Protein AF-0000000067286159 (afdb_homodimer)

Structure (mmCIF, N/CA/C/O backbone):
data_AF-0000000067286159-model_v1
#
loop_
_entity.id
_entity.type
_entity.pdbx_description
1 polymer 'KGK family protein'
#
loop_
_atom_site.group_PDB
_atom_site.id
_atom_site.type_symbol
_atom_site.label_atom_id
_atom_site.label_alt_id
_atom_site.label_comp_id
_atom_site.label_asym_id
_atom_site.label_entity_id
_atom_site.label_seq_id
_atom_site.pdbx_PDB_ins_code
_atom_site.Cartn_x
_atom_site.Cartn_y
_atom_site.Cartn_z
_atom_site.occupancy
_atom_site.B_iso_or_equiv
_atom_site.auth_seq_id
_atom_site.auth_comp_id
_atom_site.auth_asym_id
_atom_site.auth_atom_id
_atom_site.pdbx_PDB_model_num
ATOM 1 N N . MET A 1 1 ? 18.281 -9.758 8.523 1 36.97 1 MET A N 1
ATOM 2 C CA . MET A 1 1 ? 17.844 -10.125 7.188 1 36.97 1 MET A CA 1
ATOM 3 C C . MET A 1 1 ? 17.25 -8.914 6.457 1 36.97 1 MET A C 1
ATOM 5 O O . MET A 1 1 ? 16.219 -8.391 6.859 1 36.97 1 MET A O 1
ATOM 9 N N . ASN A 1 2 ? 18.078 -7.965 5.988 1 47.66 2 ASN A N 1
ATOM 10 C CA . ASN A 1 2 ? 17.688 -6.688 5.406 1 47.66 2 ASN A CA 1
ATOM 11 C C . ASN A 1 2 ? 16.75 -6.879 4.219 1 47.66 2 ASN A C 1
ATOM 13 O O . ASN A 1 2 ? 17.188 -7.113 3.098 1 47.66 2 ASN A O 1
ATOM 17 N N . ASP A 1 3 ? 15.555 -7.48 4.375 1 62.69 3 ASP A N 1
ATOM 18 C CA . ASP A 1 3 ? 14.633 -7.711 3.264 1 62.69 3 ASP A CA 1
ATOM 19 C C . ASP A 1 3 ? 14.5 -6.465 2.391 1 62.69 3 ASP A C 1
ATOM 21 O O . ASP A 1 3 ? 14.25 -5.371 2.898 1 62.69 3 ASP A O 1
ATOM 25 N N . LYS A 1 4 ? 15.148 -6.637 1.25 1 86.19 4 LYS A N 1
ATOM 26 C CA . LYS A 1 4 ? 15.094 -5.512 0.32 1 86.19 4 LYS A CA 1
ATOM 27 C C . LYS A 1 4 ? 13.773 -5.496 -0.447 1 86.19 4 LYS A C 1
ATOM 29 O O . LYS A 1 4 ? 13.523 -6.367 -1.283 1 86.19 4 LYS A O 1
ATOM 34 N N . TRP A 1 5 ? 12.844 -4.688 -0.058 1 93.56 5 TRP A N 1
ATOM 35 C CA . TRP A 1 5 ? 11.562 -4.512 -0.74 1 93.56 5 TRP A CA 1
ATOM 36 C C . TRP A 1 5 ? 11.711 -3.578 -1.938 1 93.56 5 TRP A C 1
ATOM 38 O O . TRP A 1 5 ? 12.406 -2.564 -1.862 1 93.56 5 TRP A O 1
ATOM 48 N N . GLU A 1 6 ? 11.188 -3.996 -3.016 1 94.88 6 GLU A N 1
ATOM 49 C CA . GLU A 1 6 ? 11.195 -3.146 -4.203 1 94.88 6 GLU A CA 1
ATOM 50 C C . GLU A 1 6 ? 9.781 -2.799 -4.641 1 94.88 6 GLU A C 1
ATOM 52 O O . GLU A 1 6 ? 8.891 -3.652 -4.625 1 94.88 6 GLU A O 1
ATOM 57 N N . ALA A 1 7 ? 9.562 -1.576 -4.98 1 96.06 7 ALA A N 1
ATOM 58 C CA . ALA A 1 7 ? 8.25 -1.139 -5.461 1 96.06 7 ALA A CA 1
ATOM 59 C C . ALA A 1 7 ? 7.91 -1.794 -6.797 1 96.06 7 ALA A C 1
ATOM 61 O O . ALA A 1 7 ? 8.773 -1.918 -7.672 1 96.06 7 ALA A O 1
ATOM 62 N N . LEU A 1 8 ? 6.617 -2.094 -6.926 1 97.88 8 LEU A N 1
ATOM 63 C CA . LEU A 1 8 ? 6.168 -2.68 -8.18 1 97.88 8 LEU A CA 1
ATOM 64 C C . LEU A 1 8 ? 5.41 -1.658 -9.023 1 97.88 8 LEU A C 1
ATOM 66 O O . LEU A 1 8 ? 4.863 -0.692 -8.484 1 97.88 8 LEU A O 1
ATOM 70 N N . ASN A 1 9 ? 5.457 -1.923 -10.281 1 97.31 9 ASN A N 1
ATOM 71 C CA . ASN A 1 9 ? 4.746 -1.079 -11.234 1 97.31 9 ASN A CA 1
ATOM 72 C C . ASN A 1 9 ? 3.396 -1.681 -11.617 1 97.31 9 ASN A C 1
ATOM 74 O O . ASN A 1 9 ? 3.34 -2.744 -12.234 1 97.31 9 ASN A O 1
ATOM 78 N N . PRO A 1 10 ? 2.318 -0.991 -11.281 1 97.81 10 PRO A N 1
ATOM 79 C CA . PRO A 1 10 ? 0.986 -1.552 -11.516 1 97.81 10 PRO A CA 1
ATOM 80 C C . PRO A 1 10 ? 0.723 -1.862 -12.984 1 97.81 10 PRO A C 1
ATOM 82 O O . PRO A 1 10 ? 0.046 -2.844 -13.305 1 97.81 10 PRO A O 1
ATOM 85 N N . GLU A 1 11 ? 1.275 -1.099 -13.891 1 96.5 11 GLU A N 1
ATOM 86 C CA . GLU A 1 11 ? 0.902 -1.179 -15.297 1 96.5 11 GLU A CA 1
ATOM 87 C C . GLU A 1 11 ? 1.667 -2.291 -16.016 1 96.5 11 GLU A C 1
ATOM 89 O O . GLU A 1 11 ? 1.221 -2.797 -17.047 1 96.5 11 GLU A O 1
ATOM 94 N N . ASP A 1 12 ? 2.85 -2.684 -15.391 1 97.69 12 ASP A N 1
ATOM 95 C CA . ASP A 1 12 ? 3.723 -3.543 -16.188 1 97.69 12 ASP A CA 1
ATOM 96 C C . ASP A 1 12 ? 3.955 -4.883 -15.492 1 97.69 12 ASP A C 1
ATOM 98 O O . ASP A 1 12 ? 4.137 -5.906 -16.156 1 97.69 12 ASP A O 1
ATOM 102 N N . ASP A 1 13 ? 3.977 -4.883 -14.219 1 98.38 13 ASP A N 1
ATOM 103 C CA . ASP A 1 13 ? 4.422 -6.07 -13.492 1 98.38 13 ASP A CA 1
ATOM 104 C C . ASP A 1 13 ? 3.297 -7.098 -13.375 1 98.38 13 ASP A C 1
ATOM 106 O O . ASP A 1 13 ? 2.131 -6.734 -13.211 1 98.38 13 ASP A O 1
ATOM 110 N N . VAL A 1 14 ? 3.682 -8.383 -13.523 1 98.44 14 VAL A N 1
ATOM 111 C CA . VAL A 1 14 ? 2.721 -9.477 -13.531 1 98.44 14 VAL A CA 1
ATOM 112 C C . VAL A 1 14 ? 2.91 -10.344 -12.289 1 98.44 14 VAL A C 1
ATOM 114 O O . VAL A 1 14 ? 4.039 -10.625 -11.891 1 98.44 14 VAL A O 1
ATOM 117 N N . LEU A 1 15 ? 1.807 -10.766 -11.742 1 98.25 15 LEU A N 1
ATOM 118 C CA . LEU A 1 15 ? 1.801 -11.609 -10.555 1 98.25 15 LEU A CA 1
ATOM 119 C C . LEU A 1 15 ? 1.195 -12.977 -10.859 1 98.25 15 LEU A C 1
ATOM 121 O O . LEU A 1 15 ? 0.272 -13.086 -11.664 1 98.25 15 LEU A O 1
ATOM 125 N N . TYR A 1 16 ? 1.671 -13.992 -10.18 1 97.62 16 TYR A N 1
ATOM 126 C CA . TYR A 1 16 ? 1.074 -15.32 -10.141 1 97.62 16 TYR A CA 1
ATOM 127 C C . TYR A 1 16 ? 0.901 -15.797 -8.703 1 97.62 16 TYR A C 1
ATOM 129 O O . TYR A 1 16 ? 1.84 -15.734 -7.902 1 97.62 16 TYR A O 1
ATOM 137 N N . PHE A 1 17 ? -0.251 -16.219 -8.375 1 97.25 17 PHE A N 1
ATOM 138 C CA . PHE A 1 17 ? -0.564 -16.781 -7.059 1 97.25 17 PHE A CA 1
ATOM 139 C C . PHE A 1 17 ? -0.954 -18.25 -7.168 1 97.25 17 PHE A C 1
ATOM 141 O O . PHE A 1 17 ? -1.761 -18.625 -8.023 1 97.25 17 PHE A O 1
ATOM 148 N N . ARG A 1 18 ? -0.426 -19 -6.254 1 95.06 18 ARG A N 1
ATOM 149 C CA . ARG A 1 18 ? -0.754 -20.422 -6.246 1 95.06 18 ARG A CA 1
ATOM 150 C C . ARG A 1 18 ? -2.234 -20.656 -5.949 1 95.06 18 ARG A C 1
ATOM 152 O O . ARG A 1 18 ? -2.863 -21.531 -6.527 1 95.06 18 ARG A O 1
ATOM 159 N N . GLN A 1 19 ? -2.746 -19.859 -5.078 1 92.44 19 GLN A N 1
ATOM 160 C CA . GLN A 1 19 ? -4.168 -19.859 -4.758 1 92.44 19 GLN A CA 1
ATOM 161 C C . GLN A 1 19 ? -4.809 -18.516 -5.066 1 92.44 19 GLN A C 1
ATOM 163 O O . GLN A 1 19 ? -4.18 -17.469 -4.883 1 92.44 19 GLN A O 1
ATOM 168 N N . PRO A 1 20 ? -6.117 -18.562 -5.504 1 90.94 20 PRO A N 1
ATOM 169 C CA . PRO A 1 20 ? -6.781 -17.281 -5.742 1 90.94 20 PRO A CA 1
ATOM 170 C C . PRO A 1 20 ? -6.875 -16.422 -4.484 1 90.94 20 PRO A C 1
ATOM 172 O O . PRO A 1 20 ? -7.156 -16.938 -3.4 1 90.94 20 PRO A O 1
ATOM 175 N N . LEU A 1 21 ? -6.625 -15.141 -4.672 1 92.12 21 LEU A N 1
ATOM 176 C CA . LEU A 1 21 ? -6.637 -14.234 -3.527 1 92.12 21 LEU A CA 1
ATOM 177 C C . LEU A 1 21 ? -8.07 -13.875 -3.139 1 92.12 21 LEU A C 1
ATOM 179 O O . LEU A 1 21 ? -8.352 -13.633 -1.965 1 92.12 21 LEU A O 1
ATOM 183 N N . PHE A 1 22 ? -8.867 -13.727 -4.168 1 92.38 22 PHE A N 1
ATOM 184 C CA . PHE A 1 22 ? -10.281 -13.406 -3.998 1 92.38 22 PHE A CA 1
ATOM 185 C C . PHE A 1 22 ? -11.148 -14.391 -4.773 1 92.38 22 PHE A C 1
ATOM 187 O O . PHE A 1 22 ? -10.648 -15.156 -5.598 1 92.38 22 PHE A O 1
ATOM 194 N N . GLU A 1 23 ? -12.422 -14.43 -4.48 1 87.12 23 GLU A N 1
ATOM 195 C CA . GLU A 1 23 ? -13.344 -15.352 -5.133 1 87.12 23 GLU A CA 1
ATOM 196 C C . GLU A 1 23 ? -13.281 -15.219 -6.648 1 87.12 23 GLU A C 1
ATOM 198 O O . GLU A 1 23 ? -13.328 -16.219 -7.367 1 87.12 23 GLU A O 1
ATOM 203 N N . ASP A 1 24 ? -13.109 -14.141 -7.211 1 85.62 24 ASP A N 1
ATOM 204 C CA . ASP A 1 24 ? -13.117 -13.93 -8.656 1 85.62 24 ASP A CA 1
ATOM 205 C C . ASP A 1 24 ? -11.719 -13.578 -9.164 1 85.62 24 ASP A C 1
ATOM 207 O O . ASP A 1 24 ? -11.57 -13 -10.242 1 85.62 24 ASP A O 1
ATOM 211 N N . SER A 1 25 ? -10.742 -14.039 -8.43 1 89.94 25 SER A N 1
ATOM 212 C CA . SER A 1 25 ? -9.391 -13.648 -8.805 1 89.94 25 SER A CA 1
ATOM 213 C C . SER A 1 25 ? -8.742 -14.703 -9.695 1 89.94 25 SER A C 1
ATOM 215 O O . SER A 1 25 ? -8.93 -15.906 -9.484 1 89.94 25 SER A O 1
ATOM 217 N N . ASN A 1 26 ? -8 -14.211 -10.656 1 91.81 26 ASN A N 1
ATOM 218 C CA . ASN A 1 26 ? -7.152 -15.07 -11.469 1 91.81 26 ASN A CA 1
ATOM 219 C C . ASN A 1 26 ? -5.852 -15.414 -10.758 1 91.81 26 ASN A C 1
ATOM 221 O O . ASN A 1 26 ? -5.383 -14.656 -9.906 1 91.81 26 ASN A O 1
ATOM 225 N N . HIS A 1 27 ? -5.324 -16.562 -11.227 1 95.06 27 HIS A N 1
ATOM 226 C CA . HIS A 1 27 ? -4.016 -16.938 -10.703 1 95.06 27 HIS A CA 1
ATOM 227 C C . HIS A 1 27 ? -2.928 -15.992 -11.219 1 95.06 27 HIS A C 1
ATOM 229 O O . HIS A 1 27 ? -2.01 -15.633 -10.477 1 95.06 27 HIS A O 1
ATOM 235 N N . THR A 1 28 ? -2.947 -15.711 -12.555 1 96.62 28 THR A N 1
ATOM 236 C CA . THR A 1 28 ? -2.023 -14.789 -13.203 1 96.62 28 THR A CA 1
ATOM 237 C C . THR A 1 28 ? -2.725 -13.484 -13.555 1 96.62 28 THR A C 1
ATOM 239 O O . THR A 1 28 ? -3.795 -13.492 -14.172 1 96.62 28 THR A O 1
ATOM 242 N N . GLN A 1 29 ? -2.174 -12.43 -13.188 1 96.94 29 GLN A N 1
ATOM 243 C CA . GLN A 1 29 ? -2.791 -11.133 -13.438 1 96.94 29 GLN A CA 1
ATOM 244 C C . GLN A 1 29 ? -1.756 -10.008 -13.383 1 96.94 29 GLN A C 1
ATOM 246 O O . GLN A 1 29 ? -0.712 -10.148 -12.742 1 96.94 29 GLN A O 1
ATOM 251 N N . LEU A 1 30 ? -2.088 -8.906 -14.023 1 97.94 30 LEU A N 1
ATOM 252 C CA . LEU A 1 30 ? -1.314 -7.68 -13.844 1 97.94 30 LEU A CA 1
ATOM 253 C C . LEU A 1 30 ? -1.492 -7.125 -12.438 1 97.94 30 LEU A C 1
ATOM 255 O O . LEU A 1 30 ? -2.553 -7.289 -11.828 1 97.94 30 LEU A O 1
ATOM 259 N N . LEU A 1 31 ? -0.452 -6.438 -11.984 1 98.5 31 LEU A N 1
ATOM 260 C CA . LEU A 1 31 ? -0.571 -5.816 -10.672 1 98.5 31 LEU A CA 1
ATOM 261 C C . LEU A 1 31 ? -1.742 -4.84 -10.633 1 98.5 31 LEU A C 1
ATOM 263 O O . LEU A 1 31 ? -2.43 -4.727 -9.617 1 98.5 31 LEU A O 1
ATOM 267 N N . PHE A 1 32 ? -1.952 -4.129 -11.688 1 97.88 32 PHE A N 1
ATOM 268 C CA . PHE A 1 32 ? -3.064 -3.191 -11.773 1 97.88 32 PHE A CA 1
ATOM 269 C C . PHE A 1 32 ? -4.391 -3.896 -11.516 1 97.88 32 PHE A C 1
ATOM 271 O O . PHE A 1 32 ? -5.27 -3.354 -10.844 1 97.88 32 PHE A O 1
ATOM 278 N N . GLU A 1 33 ? -4.59 -5.047 -12.008 1 97.06 33 GLU A N 1
ATOM 279 C CA . GLU A 1 33 ? -5.809 -5.82 -11.805 1 97.06 33 GLU A CA 1
ATOM 280 C C . GLU A 1 33 ? -5.973 -6.207 -10.336 1 97.06 33 GLU A C 1
ATOM 282 O O . GLU A 1 33 ? -7.086 -6.188 -9.805 1 97.06 33 GLU A O 1
ATOM 287 N N . LEU A 1 34 ? -4.879 -6.578 -9.719 1 97.44 34 LEU A N 1
ATOM 288 C CA . LEU A 1 34 ? -4.945 -6.891 -8.289 1 97.44 34 LEU A CA 1
ATOM 289 C C . LEU A 1 34 ? -5.383 -5.672 -7.488 1 97.44 34 LEU A C 1
ATOM 291 O O . LEU A 1 34 ? -6.23 -5.777 -6.602 1 97.44 34 LEU A O 1
ATOM 295 N N . ILE A 1 35 ? -4.77 -4.555 -7.777 1 97.81 35 ILE A N 1
ATOM 296 C CA . ILE A 1 35 ? -5.086 -3.316 -7.074 1 97.81 35 ILE A CA 1
ATOM 297 C C . ILE A 1 35 ? -6.578 -3.018 -7.207 1 97.81 35 ILE A C 1
ATOM 299 O O . ILE A 1 35 ? -7.23 -2.637 -6.234 1 97.81 35 ILE A O 1
ATOM 303 N N . ASN A 1 36 ? -7.117 -3.199 -8.375 1 97.12 36 ASN A N 1
ATOM 304 C CA . ASN A 1 36 ? -8.547 -2.992 -8.578 1 97.12 36 ASN A CA 1
ATOM 305 C C . ASN A 1 36 ? -9.383 -3.955 -7.734 1 97.12 36 ASN A C 1
ATOM 307 O O . ASN A 1 36 ? -10.43 -3.578 -7.207 1 97.12 36 ASN A O 1
ATOM 311 N N . LYS A 1 37 ? -8.977 -5.148 -7.609 1 96.5 37 LYS A N 1
ATOM 312 C CA . LYS A 1 37 ? -9.688 -6.113 -6.77 1 96.5 37 LYS A CA 1
ATOM 313 C C . LYS A 1 37 ? -9.625 -5.711 -5.301 1 96.5 37 LYS A C 1
ATOM 315 O O . LYS A 1 37 ? -10.594 -5.887 -4.562 1 96.5 37 LYS A O 1
ATOM 320 N N . ILE A 1 38 ? -8.453 -5.242 -4.922 1 96.75 38 ILE A N 1
ATOM 321 C CA . ILE A 1 38 ? -8.289 -4.785 -3.547 1 96.75 38 ILE A CA 1
ATOM 322 C C . ILE A 1 38 ? -9.258 -3.639 -3.264 1 96.75 38 ILE A C 1
ATOM 324 O O . ILE A 1 38 ? -9.914 -3.619 -2.225 1 96.75 38 ILE A O 1
ATOM 328 N N . LYS A 1 39 ? -9.336 -2.68 -4.191 1 96.62 39 LYS A N 1
ATOM 329 C CA . LYS A 1 39 ? -10.281 -1.575 -4.059 1 96.62 39 LYS A CA 1
ATOM 330 C C . LYS A 1 39 ? -11.711 -2.09 -3.885 1 96.62 39 LYS A C 1
ATOM 332 O O . LYS A 1 39 ? -12.438 -1.64 -2.994 1 96.62 39 LYS A O 1
ATOM 337 N N . THR A 1 40 ? -12.117 -3.02 -4.68 1 95.88 40 THR A N 1
ATOM 338 C CA . THR A 1 40 ? -13.461 -3.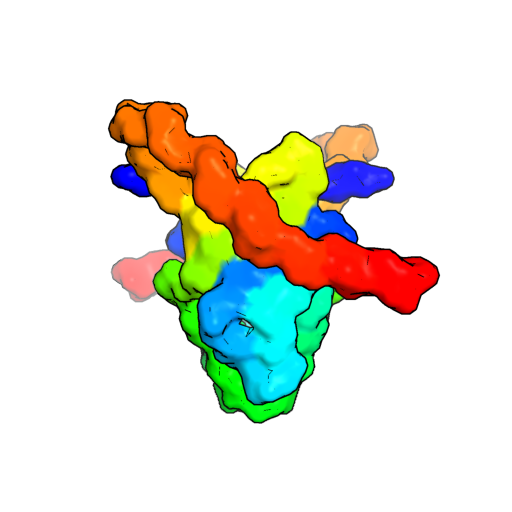594 -4.617 1 95.88 40 THR A CA 1
ATOM 339 C C . THR A 1 40 ? -13.656 -4.367 -3.316 1 95.88 40 THR A C 1
ATOM 341 O O . THR A 1 40 ? -14.68 -4.223 -2.65 1 95.88 40 THR A O 1
ATOM 344 N N . ALA A 1 41 ? -12.672 -5.152 -2.953 1 95.38 41 ALA A N 1
ATOM 345 C CA . ALA A 1 41 ? -12.727 -5.961 -1.739 1 95.38 41 ALA A CA 1
ATOM 346 C C . ALA A 1 41 ? -12.914 -5.086 -0.504 1 95.38 41 ALA A C 1
ATOM 348 O O . ALA A 1 41 ? -13.648 -5.453 0.421 1 95.38 41 ALA A O 1
ATOM 349 N N . SER A 1 42 ? -12.242 -4.004 -0.463 1 94.62 42 SER A N 1
ATOM 350 C CA . SER A 1 42 ? -12.375 -3.084 0.663 1 94.62 42 SER A CA 1
ATOM 351 C C . SER A 1 42 ? -13.82 -2.635 0.849 1 94.62 42 SER A C 1
ATOM 353 O O . SER A 1 42 ? -14.297 -2.523 1.979 1 94.62 42 SER A O 1
ATOM 355 N N . CYS A 1 43 ? -14.508 -2.432 -0.234 1 95.12 43 CYS A N 1
ATOM 356 C CA . CYS A 1 43 ? -15.898 -2.002 -0.193 1 95.12 43 CYS A CA 1
ATOM 357 C C . CYS A 1 43 ? -16.812 -3.139 0.261 1 95.12 43 CYS A C 1
ATOM 359 O O . CYS A 1 43 ? -17.906 -2.898 0.772 1 95.12 43 CYS A O 1
ATOM 361 N N . GLU A 1 44 ? -16.344 -4.273 0.062 1 95.56 44 GLU A N 1
ATOM 362 C CA . GLU A 1 44 ? -17.172 -5.441 0.36 1 95.56 44 GLU A CA 1
ATOM 363 C C . GLU A 1 44 ? -16.906 -5.957 1.771 1 95.56 44 GLU A C 1
ATOM 365 O O . GLU A 1 44 ? -17.5 -6.949 2.197 1 95.56 44 GLU A O 1
ATOM 370 N N . GLY A 1 45 ? -16.078 -5.379 2.428 1 95.69 45 GLY A N 1
ATOM 371 C CA . GLY A 1 45 ? -15.797 -5.766 3.803 1 95.69 45 GLY A CA 1
ATOM 372 C C . GLY A 1 45 ? -14.828 -6.93 3.908 1 95.69 45 GLY A C 1
ATOM 373 O O . GLY A 1 45 ? -14.812 -7.641 4.914 1 95.69 45 GLY A O 1
ATOM 374 N N . VAL A 1 46 ? -14.125 -7.215 2.844 1 94.31 46 VAL A N 1
ATOM 375 C CA . VAL A 1 46 ? -13.094 -8.25 2.879 1 94.31 46 VAL A CA 1
ATOM 376 C C . VAL A 1 46 ? -11.859 -7.723 3.605 1 94.31 46 VAL A C 1
ATOM 378 O O . VAL A 1 46 ? -11.383 -6.621 3.314 1 94.31 46 VAL A O 1
ATOM 381 N N . SER A 1 47 ? -11.359 -8.539 4.508 1 95.12 47 SER A N 1
ATOM 382 C CA . SER A 1 47 ? -10.188 -8.133 5.266 1 95.12 47 SER A CA 1
ATOM 383 C C . SER A 1 47 ? -8.953 -8.047 4.375 1 95.12 47 SER A C 1
ATOM 385 O O . SER A 1 47 ? -8.641 -9 3.652 1 95.12 47 SER A O 1
ATOM 387 N N . LEU A 1 48 ? -8.258 -6.98 4.52 1 96 48 LEU A N 1
ATOM 388 C CA . LEU A 1 48 ? -7.016 -6.789 3.771 1 96 48 LEU A CA 1
ATOM 389 C C . LEU A 1 48 ? -5.805 -6.914 4.688 1 96 48 LEU A C 1
ATOM 391 O O . LEU A 1 48 ? -4.703 -6.488 4.328 1 96 48 LEU A O 1
ATOM 395 N N . ARG A 1 49 ? -5.949 -7.523 5.812 1 96.31 49 ARG A N 1
ATOM 396 C CA . ARG A 1 49 ? -4.926 -7.594 6.848 1 96.31 49 ARG A CA 1
ATOM 397 C C . ARG A 1 49 ? -3.67 -8.289 6.332 1 96.31 49 ARG A C 1
ATOM 399 O O . ARG A 1 49 ? -2.553 -7.863 6.633 1 96.31 49 ARG A O 1
ATOM 406 N N . ALA A 1 50 ? -3.797 -9.344 5.609 1 95.56 50 ALA A N 1
ATOM 407 C CA . ALA A 1 50 ? -2.664 -10.141 5.141 1 95.56 50 ALA A CA 1
ATOM 408 C C . ALA A 1 50 ? -1.714 -9.297 4.297 1 95.56 50 ALA A C 1
ATOM 410 O O . ALA A 1 50 ? -0.5 -9.516 4.312 1 95.56 50 ALA A O 1
ATOM 411 N N . PHE A 1 51 ? -2.207 -8.305 3.59 1 97.31 51 PHE A N 1
ATOM 412 C CA . PHE A 1 51 ? -1.405 -7.434 2.74 1 97.31 51 PHE A CA 1
ATOM 413 C C . PHE A 1 51 ? -0.521 -6.523 3.582 1 97.31 51 PHE A C 1
ATOM 415 O O . PHE A 1 51 ? 0.457 -5.961 3.08 1 97.31 51 PHE A O 1
ATOM 422 N N . PHE A 1 52 ? -0.873 -6.309 4.848 1 96.62 52 PHE A N 1
ATOM 423 C CA . PHE A 1 52 ? -0.166 -5.363 5.703 1 96.62 52 PHE A CA 1
ATOM 424 C C . PHE A 1 52 ? 0.693 -6.098 6.727 1 96.62 52 PHE A C 1
ATOM 426 O O . PHE A 1 52 ? 1.461 -5.473 7.461 1 96.62 52 PHE A O 1
ATOM 433 N N . GLU A 1 53 ? 0.621 -7.324 6.859 1 94.75 53 GLU A N 1
ATOM 434 C CA . GLU A 1 53 ? 1.297 -8.117 7.883 1 94.75 53 GLU A CA 1
ATOM 435 C C . GLU A 1 53 ? 2.387 -8.992 7.27 1 94.75 53 GLU A C 1
ATOM 437 O O . GLU A 1 53 ? 3.4 -8.484 6.785 1 94.75 53 GLU A O 1
ATOM 442 N N . GLU A 1 54 ? 2.137 -10.195 7.043 1 92.5 54 GLU A N 1
ATOM 443 C CA . GLU A 1 54 ? 3.17 -11.109 6.562 1 92.5 54 GLU A CA 1
ATOM 444 C C . GLU A 1 54 ? 3.34 -11.008 5.051 1 92.5 54 GLU A C 1
ATOM 446 O O . GLU A 1 54 ? 4.344 -11.469 4.5 1 92.5 54 GLU A O 1
ATOM 451 N N . GLY A 1 55 ? 2.461 -10.383 4.379 1 96.25 55 GLY A N 1
ATOM 452 C CA . GLY A 1 55 ? 2.463 -10.367 2.926 1 96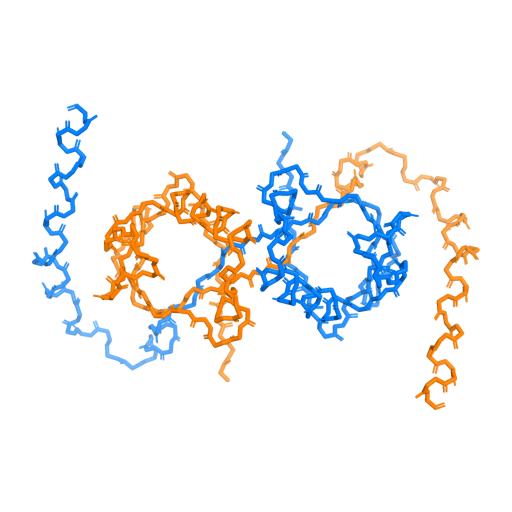.25 55 GLY A CA 1
ATOM 453 C C . GLY A 1 55 ? 1.918 -11.641 2.312 1 96.25 55 GLY A C 1
ATOM 454 O O . GLY A 1 55 ? 1.414 -12.508 3.023 1 96.25 55 GLY A O 1
ATOM 455 N N . LEU A 1 56 ? 1.927 -11.656 1.018 1 97.62 56 LEU A N 1
ATOM 456 C CA . LEU A 1 56 ? 1.353 -12.773 0.28 1 97.62 56 LEU A CA 1
ATOM 457 C C . LEU A 1 56 ? 2.404 -13.438 -0.603 1 97.62 56 LEU A C 1
ATOM 459 O O . LEU A 1 56 ? 3.119 -12.758 -1.344 1 97.62 56 LEU A O 1
ATOM 463 N N . ASP A 1 57 ? 2.447 -14.742 -0.541 1 97.56 57 ASP A N 1
ATOM 464 C CA . ASP A 1 57 ? 3.34 -15.492 -1.421 1 97.56 57 ASP A CA 1
ATOM 465 C C . ASP A 1 57 ? 2.898 -15.375 -2.877 1 97.56 57 ASP A C 1
ATOM 467 O O . ASP A 1 57 ? 1.717 -15.539 -3.189 1 97.56 57 ASP A O 1
ATOM 471 N N . CYS A 1 58 ? 3.902 -15.172 -3.68 1 97.88 58 CYS A N 1
ATOM 472 C CA . CYS A 1 58 ? 3.566 -15.055 -5.094 1 97.88 58 CYS A CA 1
ATOM 473 C C . CYS A 1 58 ? 4.812 -15.188 -5.965 1 97.88 58 CYS A C 1
ATOM 475 O O . CYS A 1 58 ? 5.918 -15.359 -5.449 1 97.88 58 CYS A O 1
ATOM 477 N N . HIS A 1 59 ? 4.605 -15.305 -7.242 1 97.31 59 HIS A N 1
ATOM 478 C CA . HIS A 1 59 ? 5.625 -15.086 -8.266 1 97.31 59 HIS A CA 1
ATOM 479 C C . HIS A 1 59 ? 5.398 -13.773 -9 1 97.31 59 HIS A C 1
ATOM 481 O O . HIS A 1 59 ? 4.258 -13.406 -9.297 1 97.31 59 HIS A O 1
ATOM 487 N N . VAL A 1 60 ? 6.5 -13.148 -9.281 1 98.19 60 VAL A N 1
ATOM 488 C CA . VAL A 1 60 ? 6.406 -11.852 -9.938 1 98.19 60 VAL A CA 1
ATOM 489 C C . VAL A 1 60 ? 7.246 -11.859 -11.211 1 98.19 60 VAL A C 1
ATOM 491 O O . VAL A 1 60 ? 8.383 -12.336 -11.211 1 98.19 60 VAL A O 1
ATOM 494 N N . LEU A 1 61 ? 6.66 -11.352 -12.25 1 97.12 61 LEU A N 1
ATOM 495 C CA . LEU A 1 61 ? 7.375 -11.102 -13.5 1 97.12 61 LEU A CA 1
ATOM 496 C C . LEU A 1 61 ? 7.43 -9.609 -13.805 1 97.12 61 LEU A C 1
ATOM 498 O O . LEU A 1 61 ? 6.395 -8.977 -14.031 1 97.12 61 LEU A O 1
ATOM 502 N N . ILE A 1 62 ? 8.602 -9.117 -13.82 1 96.19 62 ILE A N 1
ATOM 503 C CA . ILE A 1 62 ? 8.867 -7.758 -14.266 1 96.19 62 ILE A CA 1
ATOM 504 C C . ILE A 1 62 ? 9.438 -7.773 -15.68 1 96.19 62 ILE A C 1
ATOM 506 O O . ILE A 1 62 ? 10.32 -8.57 -15.992 1 96.19 62 ILE A O 1
ATOM 510 N N . PRO A 1 63 ? 8.828 -6.914 -16.547 1 96.5 63 PRO A N 1
ATOM 511 C CA . PRO A 1 63 ? 9.344 -6.914 -17.922 1 96.5 63 PRO A CA 1
ATOM 512 C C . PRO A 1 63 ? 10.867 -6.871 -17.984 1 96.5 63 PRO A C 1
ATOM 514 O O . PRO A 1 63 ? 11.492 -6.039 -17.328 1 96.5 63 PRO A O 1
ATOM 517 N N . GLY A 1 64 ? 11.43 -7.719 -18.766 1 92.94 64 GLY A N 1
ATOM 518 C CA . GLY A 1 64 ? 12.867 -7.77 -18.953 1 92.94 64 GLY A CA 1
ATOM 519 C C . GLY A 1 64 ? 13.57 -8.617 -17.906 1 92.94 64 GLY A C 1
ATOM 520 O O . GLY A 1 64 ? 14.789 -8.797 -17.953 1 92.94 64 GLY A O 1
ATOM 521 N N . LYS A 1 65 ? 12.898 -9.094 -16.922 1 93.5 65 LYS A N 1
ATOM 522 C CA . LYS A 1 65 ? 13.461 -9.938 -15.875 1 93.5 65 LYS A CA 1
ATOM 523 C C . LYS A 1 65 ? 12.82 -11.32 -15.883 1 93.5 65 LYS A C 1
ATOM 525 O O . LYS A 1 65 ? 11.922 -11.594 -16.688 1 93.5 65 LYS A O 1
ATOM 530 N N . LYS A 1 66 ? 13.352 -12.211 -15.117 1 94.44 66 LYS A N 1
ATOM 531 C CA . LYS A 1 66 ? 12.781 -13.547 -14.938 1 94.44 66 LYS A CA 1
ATOM 532 C C . LYS A 1 66 ? 11.734 -13.547 -13.828 1 94.44 66 LYS A C 1
ATOM 534 O O . LYS A 1 66 ? 11.656 -12.609 -13.031 1 94.44 66 LYS A O 1
ATOM 539 N N . TRP A 1 67 ? 10.977 -14.625 -13.875 1 95.44 67 TRP A N 1
ATOM 540 C CA . TRP A 1 67 ? 10.062 -14.836 -12.758 1 95.44 67 TRP A CA 1
ATOM 541 C C . TRP A 1 67 ? 10.82 -14.992 -11.445 1 95.44 67 TRP A C 1
ATOM 543 O O . TRP A 1 67 ? 11.852 -15.68 -11.398 1 95.44 67 TRP A O 1
ATOM 553 N N . ARG A 1 68 ? 10.336 -14.32 -10.438 1 96.06 68 ARG A N 1
ATOM 554 C CA . ARG A 1 68 ? 10.914 -14.43 -9.102 1 96.06 68 ARG A CA 1
ATOM 555 C C . ARG A 1 68 ? 9.844 -14.789 -8.07 1 96.06 68 ARG A C 1
ATOM 557 O O . ARG A 1 68 ? 8.727 -14.273 -8.117 1 96.06 68 ARG A O 1
ATOM 564 N N . GLU A 1 69 ? 10.25 -15.656 -7.188 1 96.62 69 GLU A N 1
ATOM 565 C CA . GLU A 1 69 ? 9.375 -16.016 -6.082 1 96.62 69 GLU A CA 1
ATOM 566 C C . GLU A 1 69 ? 9.617 -15.141 -4.863 1 96.62 69 GLU A C 1
ATOM 568 O O . GLU A 1 69 ? 10.758 -14.797 -4.555 1 96.62 69 GLU A O 1
ATOM 573 N N . GLY A 1 70 ? 8.555 -14.828 -4.188 1 97.12 70 GLY A N 1
ATOM 574 C CA . GLY A 1 70 ? 8.672 -14.016 -2.992 1 97.12 70 GLY A CA 1
ATOM 575 C C . GLY A 1 70 ? 7.336 -13.617 -2.4 1 97.12 70 GLY A C 1
ATOM 576 O O . GLY A 1 70 ? 6.379 -14.391 -2.445 1 97.12 70 GLY A O 1
ATOM 577 N N . LYS A 1 71 ? 7.344 -12.453 -1.751 1 97.62 71 LYS A N 1
ATOM 578 C CA . LYS A 1 71 ? 6.148 -11.93 -1.096 1 97.62 71 LYS A CA 1
ATOM 579 C C . LYS A 1 71 ? 5.828 -10.523 -1.582 1 97.62 71 LYS A C 1
ATOM 581 O O . LYS A 1 71 ? 6.73 -9.742 -1.874 1 97.62 71 LYS A O 1
ATOM 586 N N . ILE A 1 72 ? 4.602 -10.234 -1.686 1 98.25 72 ILE A N 1
ATOM 587 C CA . ILE A 1 72 ? 4.164 -8.859 -1.92 1 98.25 72 ILE A CA 1
ATOM 588 C C . ILE A 1 72 ? 3.43 -8.336 -0.689 1 98.25 72 ILE A C 1
ATOM 590 O O . ILE A 1 72 ? 2.846 -9.109 0.071 1 98.25 72 ILE A O 1
ATOM 594 N N . ARG A 1 73 ? 3.443 -7.055 -0.495 1 98.19 73 ARG A N 1
ATOM 595 C CA . ARG A 1 73 ? 2.684 -6.387 0.556 1 98.19 73 ARG A CA 1
ATOM 596 C C . ARG A 1 73 ? 2.322 -4.965 0.149 1 98.19 73 ARG A C 1
ATOM 598 O O . ARG A 1 73 ? 2.859 -4.434 -0.827 1 98.19 73 ARG A O 1
ATOM 605 N N . LEU A 1 74 ? 1.339 -4.418 0.875 1 98.44 74 LEU A N 1
ATOM 606 C CA . LEU A 1 74 ? 1 -3.01 0.71 1 98.44 74 LEU A CA 1
ATOM 607 C C . LEU A 1 74 ? 1.889 -2.131 1.584 1 98.44 74 LEU A C 1
ATOM 609 O O . LEU A 1 74 ? 2.211 -2.498 2.717 1 98.44 74 LEU A O 1
ATOM 613 N N . CYS A 1 75 ? 2.273 -1.048 1.081 1 97.5 75 CYS A N 1
ATOM 614 C CA . CYS A 1 75 ? 3.039 -0.034 1.796 1 97.5 75 CYS A CA 1
ATOM 615 C C . CYS A 1 75 ? 2.486 1.36 1.526 1 97.5 75 CYS A C 1
ATOM 617 O O . CYS A 1 75 ? 1.586 1.526 0.702 1 97.5 75 CYS A O 1
ATOM 619 N N . VAL A 1 76 ? 2.957 2.314 2.346 1 98.25 76 VAL A N 1
ATOM 620 C CA . VAL A 1 76 ? 2.539 3.699 2.162 1 98.25 76 VAL A CA 1
ATOM 621 C C . VAL A 1 76 ? 3.715 4.531 1.653 1 98.25 76 VAL A C 1
ATOM 623 O O . VAL A 1 76 ? 4.824 4.438 2.182 1 98.25 76 VAL A O 1
ATOM 626 N N . GLU A 1 77 ? 3.508 5.305 0.628 1 97.81 77 GLU A N 1
ATOM 627 C CA . GLU A 1 77 ? 4.523 6.215 0.103 1 97.81 77 GLU A CA 1
ATOM 628 C C . GLU A 1 77 ? 4.008 7.648 0.064 1 97.81 77 GLU A C 1
ATOM 630 O O . GLU A 1 77 ? 2.799 7.883 0.093 1 97.81 77 GLU A O 1
ATOM 635 N N . PHE A 1 78 ? 4.973 8.508 0.065 1 97.75 78 PHE A N 1
ATOM 636 C CA . PHE A 1 78 ? 4.723 9.938 0.165 1 97.75 78 PHE A CA 1
ATOM 637 C C . PHE A 1 78 ? 5.383 10.688 -0.986 1 97.75 78 PHE A C 1
ATOM 639 O O . PHE A 1 78 ? 6.508 10.367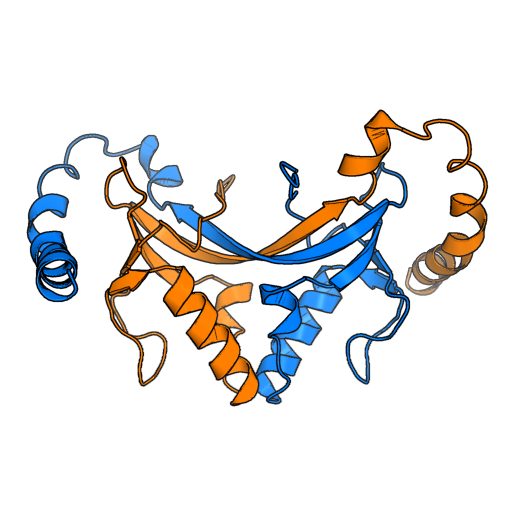 -1.378 1 97.75 78 PHE A O 1
ATOM 646 N N . CYS A 1 79 ? 4.645 11.633 -1.479 1 96.81 79 CYS A N 1
ATOM 647 C CA . CYS A 1 79 ? 5.18 12.539 -2.484 1 96.81 79 CYS A CA 1
ATOM 648 C C . CYS A 1 79 ? 5.035 13.992 -2.041 1 96.81 79 CYS A C 1
ATOM 650 O O . CYS A 1 79 ? 3.92 14.508 -1.941 1 96.81 79 CYS A O 1
ATOM 652 N N . SER A 1 80 ? 6.172 14.602 -1.773 1 95 80 SER A N 1
ATOM 653 C CA . SER A 1 80 ? 6.184 15.984 -1.29 1 95 80 SER A CA 1
ATOM 654 C C . SER A 1 80 ? 5.723 16.953 -2.375 1 95 80 SER A C 1
ATOM 656 O O . SER A 1 80 ? 6.051 16.781 -3.549 1 95 80 SER A O 1
ATOM 658 N N . ASP A 1 81 ? 5.062 18.047 -1.94 1 90.44 81 ASP A N 1
ATOM 659 C CA . ASP A 1 81 ? 4.703 19.094 -2.881 1 90.44 81 ASP A CA 1
ATOM 660 C C . ASP A 1 81 ? 5.941 19.859 -3.352 1 90.44 81 ASP A C 1
ATOM 662 O O . ASP A 1 81 ? 5.926 20.484 -4.41 1 90.44 81 ASP A O 1
ATOM 666 N N . ASP A 1 82 ? 6.906 19.969 -2.273 1 73.69 82 ASP A N 1
ATOM 667 C CA . ASP A 1 82 ? 8.133 20.688 -2.598 1 73.69 82 ASP A CA 1
ATOM 668 C C . ASP A 1 82 ? 8.875 20.016 -3.752 1 73.69 82 ASP A C 1
ATOM 670 O O . ASP A 1 82 ? 9.672 20.656 -4.441 1 73.69 82 ASP A O 1
ATOM 674 N N . SER A 1 83 ? 8.805 18.656 -3.689 1 55.59 83 SER A N 1
ATOM 675 C CA . SER A 1 83 ? 9.516 18.062 -4.82 1 55.59 83 SER A CA 1
ATOM 676 C C . SER A 1 83 ? 9.242 18.844 -6.105 1 55.59 83 SER A C 1
ATOM 678 O O . SER A 1 83 ? 10.109 18.922 -6.98 1 55.59 83 SER A O 1
ATOM 680 N N . GLU A 1 84 ? 8.125 19.422 -6.121 1 49.03 84 GLU A N 1
ATOM 681 C CA . GLU A 1 84 ? 7.918 20.344 -7.23 1 49.03 84 GLU A CA 1
ATOM 682 C C . GLU A 1 84 ? 8.508 21.719 -6.922 1 49.03 84 GLU A C 1
ATOM 684 O O . GLU A 1 84 ? 8.93 22.438 -7.832 1 49.03 84 GLU A O 1
ATOM 689 N N . LYS A 1 85 ? 8.414 22.094 -5.594 1 50.16 85 LYS A N 1
ATOM 690 C CA . LYS A 1 85 ? 8.797 23.469 -5.324 1 50.16 85 LYS A CA 1
ATOM 691 C C . LYS A 1 85 ? 10.312 23.609 -5.211 1 50.16 85 LYS A C 1
ATOM 693 O O . LYS A 1 85 ? 10.828 24.719 -5.012 1 50.16 85 LYS A O 1
ATOM 698 N N . LEU A 1 86 ? 11.102 22.578 -4.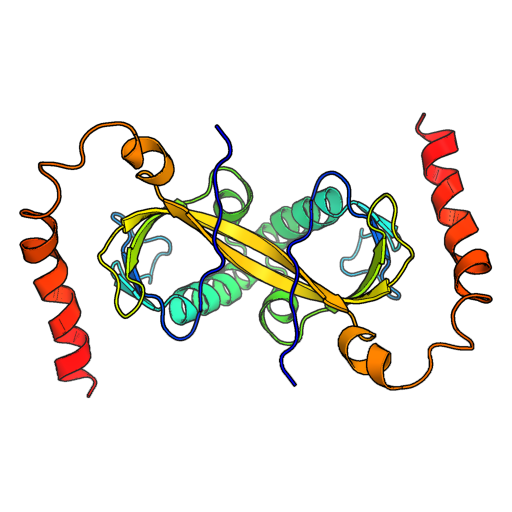93 1 46.69 86 LEU A N 1
ATOM 699 C CA . LEU A 1 86 ? 12.516 22.922 -4.871 1 46.69 86 LEU A CA 1
ATOM 700 C C . LEU A 1 86 ? 12.914 23.781 -6.074 1 46.69 86 LEU A C 1
ATOM 702 O O . LEU A 1 86 ? 14.023 24.312 -6.117 1 46.69 86 LEU A O 1
ATOM 706 N N . ASP A 1 87 ? 12.312 23.562 -7.184 1 43.34 87 ASP A N 1
ATOM 707 C CA . ASP A 1 87 ? 12.852 24.562 -8.094 1 43.34 87 ASP A CA 1
ATOM 708 C C . ASP A 1 87 ? 12.469 25.984 -7.641 1 43.34 87 ASP A C 1
ATOM 710 O O . ASP A 1 87 ? 13.258 26.922 -7.789 1 43.34 87 ASP A O 1
ATOM 714 N N . LYS A 1 88 ? 11.18 26.219 -7.266 1 41.41 88 LYS A N 1
ATOM 715 C CA . LYS A 1 88 ? 10.891 27.641 -7.098 1 41.41 88 LYS A CA 1
ATOM 716 C C . LYS A 1 88 ? 11.367 28.141 -5.734 1 41.41 88 LYS A C 1
ATOM 718 O O . LYS A 1 88 ? 12.172 29.078 -5.656 1 41.41 88 LYS A O 1
ATOM 723 N N . ASN A 1 89 ? 10.508 28.5 -4.473 1 40.69 89 ASN A N 1
ATOM 724 C CA . ASN A 1 89 ? 10.594 29.422 -3.34 1 40.69 89 ASN A CA 1
ATOM 725 C C . ASN A 1 89 ? 11.344 28.797 -2.168 1 40.69 89 ASN A C 1
ATOM 727 O O . ASN A 1 89 ? 10.859 27.844 -1.55 1 40.69 89 ASN A O 1
ATOM 731 N N . GLN A 1 90 ? 12.672 28.422 -2.092 1 40.88 90 GLN A N 1
ATOM 732 C CA . GLN A 1 90 ? 13.602 28.234 -0.985 1 40.88 90 GLN A CA 1
ATOM 733 C C . GLN A 1 90 ? 13.234 29.109 0.207 1 40.88 90 GLN A C 1
ATOM 735 O O . GLN A 1 90 ? 13.812 28.969 1.288 1 40.88 90 GLN A O 1
ATOM 740 N N . GLN A 1 91 ? 12.859 30.406 0.042 1 38.12 91 GLN A N 1
ATOM 741 C CA . GLN A 1 91 ? 12.961 31.484 1.015 1 38.12 91 GLN A CA 1
ATOM 742 C C . GLN A 1 91 ? 12.031 31.25 2.199 1 38.12 91 GLN A C 1
ATOM 744 O O . GLN A 1 91 ? 12.406 31.484 3.35 1 38.12 91 GLN A O 1
ATOM 749 N N . GLU A 1 92 ? 10.617 31.359 2.1 1 40.19 92 GLU A N 1
ATOM 750 C CA . GLU A 1 92 ? 9.656 31.766 3.115 1 40.19 92 GLU A CA 1
ATOM 751 C C . GLU A 1 92 ? 9.266 30.609 4.016 1 40.19 92 GLU A C 1
ATOM 753 O O . GLU A 1 92 ? 8.547 30.781 5 1 40.19 92 GLU A O 1
ATOM 758 N N . SER A 1 93 ? 9.469 29.359 3.744 1 41.59 93 SER A N 1
ATOM 759 C CA . SER A 1 93 ? 8.711 28.312 4.41 1 41.59 93 SER A CA 1
ATOM 760 C C . SER A 1 93 ? 9.297 27.984 5.781 1 41.59 93 SER A C 1
ATOM 762 O O . SER A 1 93 ? 8.883 27.031 6.434 1 41.59 93 SER A O 1
ATOM 764 N N . ASP A 1 94 ? 10.484 28.359 6.094 1 39.97 94 ASP A N 1
ATOM 765 C CA . ASP A 1 94 ? 11.062 27.984 7.379 1 39.97 94 ASP A CA 1
ATOM 766 C C . ASP A 1 94 ? 10.18 28.438 8.539 1 39.97 94 ASP A C 1
ATOM 768 O O . ASP A 1 94 ? 10.164 27.797 9.594 1 39.97 94 ASP A O 1
ATOM 772 N N . ILE A 1 95 ? 9.633 29.719 8.555 1 39.03 95 ILE A N 1
ATOM 773 C CA . ILE A 1 95 ? 9.117 30.422 9.719 1 39.03 95 ILE A CA 1
ATOM 774 C C . ILE A 1 95 ? 7.891 29.688 10.258 1 39.03 95 ILE A C 1
ATOM 776 O O . ILE A 1 95 ? 7.762 29.484 11.469 1 39.03 95 ILE A O 1
ATOM 780 N N . ASP A 1 96 ? 6.824 29.484 9.445 1 40.69 96 ASP A N 1
ATOM 781 C CA . ASP A 1 96 ? 5.488 29.141 9.93 1 40.69 96 ASP A CA 1
ATOM 782 C C . ASP A 1 96 ? 5.418 27.672 10.344 1 40.69 96 ASP A C 1
ATOM 784 O O . ASP A 1 96 ? 4.391 27.219 10.859 1 40.69 96 ASP A O 1
ATOM 788 N N . ASN A 1 97 ? 6.176 26.812 9.883 1 43.19 97 ASN A N 1
ATOM 789 C CA . ASN A 1 97 ? 6.062 25.406 10.227 1 43.19 97 ASN A CA 1
ATOM 790 C C . ASN A 1 97 ? 6.316 25.156 11.711 1 43.19 97 ASN A C 1
ATOM 792 O O . ASN A 1 97 ? 6.031 24.078 12.227 1 43.19 97 ASN A O 1
ATOM 796 N N . ASN A 1 98 ? 7.117 25.906 12.344 1 41.47 98 ASN A N 1
ATOM 797 C CA . ASN A 1 98 ? 7.441 25.828 13.766 1 41.47 98 ASN A CA 1
ATOM 798 C C . ASN A 1 98 ? 6.191 25.953 14.633 1 41.47 98 ASN A C 1
ATOM 800 O O . ASN A 1 98 ? 6.141 25.406 15.734 1 41.47 98 ASN A O 1
ATOM 804 N N . ARG A 1 99 ? 5.266 26.969 14.328 1 38.88 99 ARG A N 1
ATOM 805 C CA . ARG A 1 99 ? 4.203 27.266 15.289 1 38.88 99 ARG A CA 1
ATOM 806 C C . ARG A 1 99 ? 3.26 26.078 15.438 1 38.88 99 ARG A C 1
ATOM 808 O O . ARG A 1 99 ? 2.758 25.797 16.531 1 38.88 99 ARG A O 1
ATOM 815 N N . GLN A 1 100 ? 2.758 25.516 14.344 1 42.03 100 GLN A N 1
ATOM 816 C CA . GLN A 1 100 ? 1.587 24.641 14.383 1 42.03 100 GLN A CA 1
ATOM 817 C C . GLN A 1 100 ? 1.928 23.281 14.984 1 42.03 100 GLN A C 1
ATOM 819 O O . GLN A 1 100 ? 1.046 22.578 15.484 1 42.03 100 GLN A O 1
ATOM 824 N N . PHE A 1 101 ? 3.197 22.812 14.797 1 45.81 101 PHE A N 1
ATOM 825 C CA . PHE A 1 101 ? 3.525 21.484 15.273 1 45.81 101 PHE A CA 1
ATOM 826 C C . PHE A 1 101 ? 3.654 21.453 16.781 1 45.81 101 PHE A C 1
ATOM 828 O O . PHE A 1 101 ? 3.885 20.406 17.391 1 45.81 101 PHE A O 1
ATOM 835 N N . LYS A 1 102 ? 3.607 22.5 17.375 1 40.81 102 LYS A N 1
ATOM 836 C CA . LYS A 1 102 ? 3.775 22.531 18.828 1 40.81 102 LYS A CA 1
ATOM 837 C C . LYS A 1 102 ? 2.789 21.578 19.516 1 40.81 102 LYS A C 1
ATOM 839 O O . LYS A 1 102 ? 3.104 20.984 20.547 1 40.81 102 LYS A O 1
ATOM 844 N N . ASP A 1 103 ? 1.547 21.516 19.031 1 42.84 103 ASP A N 1
ATOM 845 C CA . ASP A 1 103 ? 0.614 20.734 19.828 1 42.84 103 ASP A CA 1
ATOM 846 C C . ASP A 1 103 ? 0.923 19.234 19.734 1 42.84 103 ASP A C 1
ATOM 848 O O . ASP A 1 103 ? 0.52 18.453 20.609 1 42.84 103 ASP A O 1
ATOM 852 N N . PHE A 1 104 ? 1.556 18.844 18.703 1 43.59 104 PHE A N 1
ATOM 853 C CA . PHE A 1 104 ? 1.822 17.406 18.594 1 43.59 104 PHE A CA 1
ATOM 854 C C . PHE A 1 104 ? 2.826 16.969 19.656 1 43.59 104 PHE A C 1
ATOM 856 O O . PHE A 1 104 ? 2.779 15.828 20.125 1 43.59 104 PHE A O 1
ATOM 863 N N . THR A 1 105 ? 3.863 17.719 20.031 1 43.78 105 THR A N 1
ATOM 864 C CA . THR A 1 105 ? 4.762 17.375 21.125 1 43.78 105 THR A CA 1
ATOM 865 C C . THR A 1 105 ? 3.973 17.109 22.406 1 43.78 105 THR A C 1
ATOM 867 O O . THR A 1 105 ? 4.473 16.453 23.328 1 43.78 105 THR A O 1
ATOM 870 N N . TYR A 1 106 ? 2.898 17.734 22.531 1 38.88 106 TYR A N 1
ATOM 871 C CA . TYR A 1 106 ? 2.285 17.469 23.828 1 38.88 106 TYR A CA 1
ATOM 872 C C . TYR A 1 106 ? 1.927 15.992 23.984 1 38.88 106 TYR A C 1
ATOM 874 O O . TYR A 1 106 ? 2.027 15.43 25.078 1 38.88 106 TYR A O 1
ATOM 882 N N . TYR A 1 107 ? 1.548 15.328 22.906 1 40.62 107 TYR A N 1
ATOM 883 C CA . TYR A 1 107 ? 1.153 13.938 23.109 1 40.62 107 TYR A CA 1
ATOM 884 C C . TYR A 1 107 ? 2.359 13.078 23.469 1 40.62 107 TYR A C 1
ATOM 886 O O . TYR A 1 107 ? 2.213 12 24.047 1 40.62 107 TYR A O 1
ATOM 894 N N . LYS A 1 108 ? 3.578 13.297 22.906 1 41.12 108 LYS A N 1
ATOM 895 C CA . LYS A 1 108 ? 4.672 12.508 23.453 1 41.12 108 LYS A CA 1
ATOM 896 C C . LYS A 1 108 ? 4.848 12.781 24.953 1 41.12 108 LYS A C 1
ATOM 898 O O . LYS A 1 108 ? 5.258 11.891 25.703 1 41.12 108 LYS A O 1
ATOM 903 N N . GLU A 1 109 ? 4.684 13.969 25.344 1 40.12 109 GLU A N 1
ATOM 904 C CA . GLU A 1 109 ? 4.914 14.211 26.766 1 40.12 109 GLU A CA 1
ATOM 905 C C . GLU A 1 109 ? 3.936 13.422 27.625 1 40.12 109 GLU A C 1
ATOM 907 O O . GLU A 1 109 ? 4.293 12.961 28.719 1 40.12 109 GLU A O 1
ATOM 912 N N . PHE A 1 110 ? 2.662 13.328 27.297 1 39.56 110 PHE A N 1
ATOM 913 C CA . PHE A 1 110 ? 1.803 12.68 28.266 1 39.56 110 PHE A CA 1
ATOM 914 C C . PHE A 1 110 ? 1.849 11.164 28.109 1 39.56 110 PHE A C 1
ATOM 916 O O . PHE A 1 110 ? 1.43 10.43 29 1 39.56 110 PHE A O 1
ATOM 923 N N . ASN A 1 111 ? 2.014 10.594 26.859 1 40.41 111 ASN A N 1
ATOM 924 C CA . ASN A 1 111 ? 2.02 9.141 26.922 1 40.41 111 ASN A CA 1
ATOM 925 C C . ASN A 1 111 ? 3.408 8.594 27.25 1 40.41 111 ASN A C 1
ATOM 927 O O . ASN A 1 111 ? 3.631 7.383 27.203 1 40.41 111 ASN A O 1
ATOM 931 N N . ASN A 1 112 ? 4.422 9.391 27.328 1 34.22 112 ASN A N 1
ATOM 932 C CA . ASN A 1 112 ? 5.52 8.93 28.172 1 34.22 112 ASN A CA 1
ATOM 933 C C . ASN A 1 112 ? 5.242 9.203 29.656 1 34.22 112 ASN A C 1
ATOM 935 O O . ASN A 1 112 ? 4.77 10.281 30.016 1 34.22 112 ASN A O 1
ATOM 939 N N . MET B 1 1 ? 6.328 15.516 -14.914 1 36.94 1 MET B N 1
ATOM 940 C CA . MET B 1 1 ? 6.457 15.797 -13.484 1 36.94 1 MET B CA 1
ATOM 941 C C . MET B 1 1 ? 6.844 14.539 -12.719 1 36.94 1 MET B C 1
ATOM 943 O O . MET B 1 1 ? 6.066 13.578 -12.656 1 36.94 1 MET B O 1
ATOM 947 N N . ASN B 1 2 ? 8.109 14.086 -12.758 1 47.5 2 ASN B N 1
ATOM 948 C CA . ASN B 1 2 ? 8.617 12.836 -12.203 1 47.5 2 ASN B CA 1
ATOM 949 C C . ASN B 1 2 ? 8.336 12.734 -10.703 1 47.5 2 ASN B C 1
ATOM 951 O O . ASN B 1 2 ? 9.102 13.258 -9.891 1 47.5 2 ASN B O 1
ATOM 955 N N . ASP B 1 3 ? 7.078 12.719 -10.227 1 62.91 3 ASP B N 1
ATOM 956 C CA . ASP B 1 3 ? 6.758 12.648 -8.805 1 62.91 3 ASP B CA 1
ATOM 957 C C . ASP B 1 3 ? 7.582 11.57 -8.102 1 62.91 3 ASP B C 1
ATOM 959 O O . ASP B 1 3 ? 7.633 10.43 -8.562 1 62.91 3 ASP B O 1
ATOM 963 N N . LYS B 1 4 ? 8.539 12.117 -7.352 1 86.06 4 LYS B N 1
ATOM 964 C CA . LYS B 1 4 ? 9.398 11.188 -6.613 1 86.06 4 LYS B CA 1
ATOM 965 C C . LYS B 1 4 ? 8.703 10.703 -5.344 1 86.06 4 LYS B C 1
ATOM 967 O O . LYS B 1 4 ? 8.516 11.469 -4.395 1 86.06 4 LYS B O 1
ATOM 972 N N . TRP B 1 5 ? 8.164 9.516 -5.359 1 93.5 5 TRP B N 1
ATOM 973 C CA . TRP B 1 5 ? 7.535 8.891 -4.203 1 93.5 5 TRP B CA 1
ATOM 974 C C . TRP B 1 5 ? 8.578 8.234 -3.301 1 93.5 5 TRP B C 1
ATOM 976 O O . TRP B 1 5 ? 9.523 7.613 -3.785 1 93.5 5 TRP B O 1
ATOM 986 N N . GLU B 1 6 ? 8.469 8.492 -2.062 1 94.81 6 GLU B N 1
ATOM 987 C CA . GLU B 1 6 ? 9.359 7.855 -1.101 1 94.81 6 GLU B CA 1
ATOM 988 C C . GLU B 1 6 ? 8.586 6.992 -0.113 1 94.81 6 GLU B C 1
ATOM 990 O O . GLU B 1 6 ? 7.512 7.383 0.354 1 94.81 6 GLU B O 1
ATOM 995 N N . ALA B 1 7 ? 9.086 5.828 0.151 1 96.06 7 ALA B N 1
ATOM 996 C CA . ALA B 1 7 ? 8.453 4.934 1.117 1 96.06 7 ALA B CA 1
ATOM 997 C C . ALA B 1 7 ? 8.508 5.523 2.525 1 96.06 7 ALA B C 1
ATOM 999 O O . ALA B 1 7 ? 9.523 6.086 2.93 1 96.06 7 ALA B O 1
ATOM 1000 N N . LEU B 1 8 ? 7.414 5.281 3.256 1 97.81 8 LEU B N 1
ATOM 1001 C CA . LEU B 1 8 ? 7.383 5.758 4.633 1 97.81 8 LEU B CA 1
ATOM 1002 C C . LEU B 1 8 ? 7.582 4.605 5.613 1 97.81 8 LEU B C 1
ATOM 1004 O O . LEU B 1 8 ? 7.312 3.447 5.281 1 97.81 8 LEU B O 1
ATOM 1008 N N . ASN B 1 9 ? 8.086 4.98 6.746 1 97.31 9 ASN B N 1
ATOM 1009 C CA . ASN B 1 9 ? 8.305 4.023 7.82 1 97.31 9 ASN B CA 1
ATOM 1010 C C . ASN B 1 9 ? 7.16 4.035 8.828 1 97.31 9 ASN B C 1
ATOM 1012 O O . ASN B 1 9 ? 6.938 5.035 9.508 1 97.31 9 ASN B O 1
ATOM 1016 N N . PRO B 1 10 ? 6.457 2.928 8.93 1 97.81 10 PRO B N 1
ATOM 1017 C CA . PRO B 1 10 ? 5.273 2.895 9.797 1 97.81 10 PRO B CA 1
ATOM 1018 C C . PRO B 1 10 ? 5.59 3.219 11.25 1 97.81 10 PRO B C 1
ATOM 1020 O O . PRO B 1 10 ? 4.789 3.857 11.938 1 97.81 10 PRO B O 1
ATOM 1023 N N . GLU B 1 11 ? 6.754 2.857 11.734 1 96.56 11 GLU B N 1
ATOM 1024 C CA . GLU B 1 11 ? 7.055 2.922 13.156 1 96.56 11 GLU B CA 1
ATOM 1025 C C . GLU B 1 11 ? 7.508 4.32 13.562 1 96.56 11 GLU B C 1
ATOM 1027 O O . GLU B 1 11 ? 7.398 4.699 14.734 1 96.56 11 GLU B O 1
ATOM 1032 N N . ASP B 1 12 ? 7.992 5.121 12.523 1 97.75 12 ASP B N 1
ATOM 1033 C CA . ASP B 1 12 ? 8.672 6.348 12.93 1 97.75 12 ASP B CA 1
ATOM 1034 C C . ASP B 1 12 ? 7.977 7.578 12.359 1 97.75 12 ASP B C 1
ATOM 1036 O O . ASP B 1 12 ? 7.98 8.648 12.977 1 97.75 12 ASP B O 1
ATOM 1040 N N . ASP B 1 13 ? 7.43 7.457 11.203 1 98.38 13 ASP B N 1
ATOM 1041 C CA . ASP B 1 13 ? 6.953 8.633 10.484 1 98.38 13 ASP B CA 1
ATOM 1042 C C . ASP B 1 13 ? 5.582 9.07 11 1 98.38 13 ASP B C 1
ATOM 1044 O O . ASP B 1 13 ? 4.742 8.234 11.328 1 98.38 13 ASP B O 1
ATOM 1048 N N . VAL B 1 14 ? 5.402 10.398 11.086 1 98.44 14 VAL B N 1
ATOM 1049 C CA . VAL B 1 14 ? 4.188 10.984 11.648 1 98.44 14 VAL B CA 1
ATOM 1050 C C . VAL B 1 14 ? 3.412 11.711 10.555 1 98.44 14 VAL B C 1
ATOM 1052 O O . VAL B 1 14 ? 4.004 12.406 9.719 1 98.44 14 VAL B O 1
ATOM 1055 N N . LEU B 1 15 ? 2.127 11.562 10.609 1 98.19 15 LEU B N 1
ATOM 1056 C CA . LEU B 1 15 ? 1.232 12.195 9.641 1 98.19 15 LEU B CA 1
ATOM 1057 C C . LEU B 1 15 ? 0.318 13.203 10.328 1 98.19 15 LEU B C 1
ATOM 1059 O O . LEU B 1 15 ? -0.089 13 11.477 1 98.19 15 LEU B O 1
ATOM 1063 N N . TYR B 1 16 ? -0.041 14.25 9.633 1 97.56 16 TYR B N 1
ATOM 1064 C CA . TYR B 1 16 ? -1.093 15.195 10 1 97.56 16 TYR B CA 1
ATOM 1065 C C . TYR B 1 16 ? -2.074 15.391 8.852 1 97.56 16 TYR B C 1
ATOM 1067 O O . TYR B 1 16 ? -1.669 15.648 7.715 1 97.56 16 TYR B O 1
ATOM 1075 N N . PHE B 1 17 ? -3.305 15.25 9.125 1 97.12 17 PHE B N 1
ATOM 1076 C CA . PHE B 1 17 ? -4.375 15.477 8.156 1 97.12 17 PHE B CA 1
ATOM 1077 C C . PHE B 1 17 ? -5.254 16.641 8.586 1 97.12 17 PHE B C 1
ATOM 1079 O O . PHE B 1 17 ? -5.664 16.734 9.742 1 97.12 17 PHE B O 1
ATOM 1086 N N . ARG B 1 18 ? -5.562 17.453 7.625 1 94.94 18 ARG B N 1
ATOM 1087 C CA . ARG B 1 18 ? -6.43 18.594 7.914 1 94.94 18 ARG B CA 1
ATOM 1088 C C . ARG B 1 18 ? -7.82 18.125 8.336 1 94.94 18 ARG B C 1
ATOM 1090 O O . ARG B 1 18 ? -8.438 18.719 9.227 1 94.94 18 ARG B O 1
ATOM 1097 N N . GLN B 1 19 ? -8.281 17.109 7.691 1 92.19 19 GLN B N 1
ATOM 1098 C CA . GLN B 1 19 ? -9.547 16.469 8.047 1 92.19 19 GLN B CA 1
ATOM 1099 C C . GLN B 1 19 ? -9.336 15.016 8.453 1 92.19 19 GLN B C 1
ATOM 1101 O O . GLN B 1 19 ? -8.484 14.328 7.898 1 92.19 19 GLN B O 1
ATOM 1106 N N . PRO B 1 20 ? -10.203 14.555 9.438 1 90.88 20 PRO B N 1
ATOM 1107 C CA . PRO B 1 20 ? -10.07 13.141 9.812 1 90.88 20 PRO B CA 1
ATOM 1108 C C . PRO B 1 20 ? -10.352 12.203 8.641 1 90.88 20 PRO B C 1
ATOM 1110 O O . PRO B 1 20 ? -11.266 12.438 7.855 1 90.88 20 PRO B O 1
ATOM 1113 N N . LEU B 1 21 ? -9.547 11.164 8.562 1 92.12 21 LEU B N 1
ATOM 1114 C CA . LEU B 1 21 ? -9.695 10.227 7.457 1 92.12 21 LEU B CA 1
ATOM 1115 C C . LEU B 1 21 ? -10.836 9.25 7.719 1 92.12 21 LEU B C 1
ATOM 1117 O O . LEU B 1 21 ? -11.492 8.789 6.777 1 92.12 21 LEU B O 1
ATOM 1121 N N . PHE B 1 22 ? -10.938 8.914 8.977 1 92.5 22 PHE B N 1
ATOM 1122 C CA . PHE B 1 22 ? -11.992 8.008 9.43 1 92.5 22 PHE B CA 1
ATOM 1123 C C . PHE B 1 22 ? -12.742 8.609 10.609 1 92.5 22 PHE B C 1
ATOM 1125 O O . PHE B 1 22 ? -12.297 9.594 11.203 1 92.5 22 PHE B O 1
ATOM 1132 N N . GLU B 1 23 ? -13.898 8.086 10.93 1 87.25 23 GLU B N 1
ATOM 1133 C CA . GLU B 1 23 ? -14.727 8.602 12.016 1 87.25 23 GLU B CA 1
ATOM 1134 C C . GLU B 1 23 ? -13.945 8.664 13.328 1 87.25 23 GLU B C 1
ATOM 1136 O O . GLU B 1 23 ? -14.086 9.625 14.094 1 87.25 23 GLU B O 1
ATOM 1141 N N . ASP B 1 24 ? -13.102 7.824 13.609 1 86 24 ASP B N 1
ATOM 1142 C CA . ASP B 1 24 ? -12.375 7.777 14.875 1 86 24 ASP B CA 1
ATOM 1143 C C . ASP B 1 24 ? -10.898 8.117 14.68 1 86 24 ASP B C 1
ATOM 1145 O O . ASP B 1 24 ? -10.055 7.766 15.508 1 86 24 ASP B O 1
ATOM 1149 N N . SER B 1 25 ? -10.641 8.844 13.633 1 89.94 25 SER B N 1
ATOM 1150 C CA . SER B 1 25 ? -9.234 9.109 13.32 1 89.94 25 SER B CA 1
ATOM 1151 C C . SER B 1 25 ? -8.773 10.43 13.938 1 89.94 25 SER B C 1
ATOM 1153 O O . SER B 1 25 ? -9.523 11.406 13.969 1 89.94 25 SER B O 1
ATOM 1155 N N . ASN B 1 26 ? -7.555 10.398 14.398 1 91.81 26 ASN B N 1
ATOM 1156 C CA . ASN B 1 26 ? -6.883 11.617 14.836 1 91.81 26 ASN B CA 1
ATOM 1157 C C . ASN B 1 26 ? -6.332 12.406 13.648 1 91.81 26 ASN B C 1
ATOM 1159 O O . ASN B 1 26 ? -6.031 11.828 12.602 1 91.81 26 ASN B O 1
ATOM 1163 N N . HIS B 1 27 ? -6.184 13.703 13.953 1 94.81 27 HIS B N 1
ATOM 1164 C CA . HIS B 1 27 ? -5.547 14.539 12.945 1 94.81 27 HIS B CA 1
ATOM 1165 C C . HIS B 1 27 ? -4.062 14.211 12.812 1 94.81 27 HIS B C 1
ATOM 1167 O O . HIS B 1 27 ? -3.52 14.195 11.711 1 94.81 27 HIS B O 1
ATOM 1173 N N . THR B 1 28 ? -3.354 14.078 13.969 1 96.56 28 THR B N 1
ATOM 1174 C CA . THR B 1 28 ? -1.946 13.695 14.023 1 96.56 28 THR B CA 1
ATOM 1175 C C . THR B 1 28 ? -1.792 12.258 14.516 1 96.56 28 THR B C 1
ATOM 1177 O O . THR B 1 28 ? -2.367 11.883 15.539 1 96.56 28 THR B O 1
ATOM 1180 N N . GLN B 1 29 ? -1.077 11.516 13.836 1 96.81 29 GLN B N 1
ATOM 1181 C CA . GLN B 1 29 ? -0.903 10.117 14.195 1 96.81 29 GLN B CA 1
ATOM 1182 C C . GLN B 1 29 ? 0.361 9.539 13.57 1 96.81 29 GLN B C 1
ATOM 1184 O O . GLN B 1 29 ? 0.836 10.039 12.547 1 96.81 29 GLN B O 1
ATOM 1189 N N . LEU B 1 30 ? 0.87 8.477 14.172 1 97.94 30 LEU B N 1
ATOM 1190 C CA . LEU B 1 30 ? 1.916 7.684 13.531 1 97.94 30 LEU B CA 1
ATOM 1191 C C . LEU B 1 30 ? 1.377 6.961 12.305 1 97.94 30 LEU B C 1
ATOM 1193 O O . LEU B 1 30 ? 0.2 6.598 12.258 1 97.94 30 LEU B O 1
ATOM 1197 N N . LEU B 1 31 ? 2.271 6.742 11.359 1 98.5 31 LEU B N 1
ATOM 1198 C CA . LEU B 1 31 ? 1.851 5.988 10.18 1 98.5 31 LEU B CA 1
ATOM 1199 C C . LEU B 1 31 ? 1.329 4.609 10.578 1 98.5 31 LEU B C 1
ATOM 1201 O O . LEU B 1 31 ? 0.38 4.105 9.969 1 98.5 31 LEU B O 1
ATOM 1205 N N . PHE B 1 32 ? 1.926 4.004 11.539 1 97.94 32 PHE B N 1
ATOM 1206 C CA . PHE B 1 32 ? 1.492 2.699 12.023 1 97.94 32 PHE B CA 1
ATOM 1207 C C . PHE B 1 32 ? 0.032 2.742 12.461 1 97.94 32 PHE B C 1
ATOM 1209 O O . PHE B 1 32 ? -0.727 1.808 12.203 1 97.94 32 PHE B O 1
ATOM 1216 N N . GLU B 1 33 ? -0.386 3.742 13.102 1 97 33 GLU B N 1
ATOM 1217 C CA . GLU B 1 33 ? -1.769 3.9 13.547 1 97 33 GLU B CA 1
ATOM 1218 C C . GLU B 1 33 ? -2.719 4.016 12.359 1 97 33 GLU B C 1
ATOM 1220 O O . GLU B 1 33 ? -3.82 3.463 12.383 1 97 33 GLU B O 1
ATOM 1225 N N . LEU B 1 34 ? -2.281 4.742 11.359 1 97.44 34 LEU B N 1
ATOM 1226 C CA . LEU B 1 34 ? -3.105 4.84 10.156 1 97.44 34 LEU B CA 1
ATOM 1227 C C . LEU B 1 34 ? -3.291 3.473 9.508 1 97.44 34 LEU B C 1
ATOM 1229 O O . LEU B 1 34 ? -4.402 3.113 9.117 1 97.44 34 LEU B O 1
ATOM 1233 N N . ILE B 1 35 ? -2.209 2.764 9.375 1 97.81 35 ILE B N 1
ATOM 1234 C CA . ILE B 1 35 ? -2.248 1.44 8.758 1 97.81 35 ILE B CA 1
ATOM 1235 C C . ILE B 1 35 ? -3.234 0.551 9.516 1 97.81 35 ILE B C 1
ATOM 1237 O O . ILE B 1 35 ? -4.023 -0.172 8.898 1 97.81 35 ILE B O 1
ATOM 1241 N N . ASN B 1 36 ? -3.217 0.616 10.812 1 97.19 36 ASN B N 1
ATOM 1242 C CA . ASN B 1 36 ? -4.164 -0.155 11.609 1 97.19 36 ASN B CA 1
ATOM 1243 C C . ASN B 1 36 ? -5.605 0.266 11.336 1 97.19 36 ASN B C 1
ATOM 1245 O O . ASN B 1 36 ? -6.504 -0.575 11.297 1 97.19 36 ASN B O 1
ATOM 1249 N N . LYS B 1 37 ? -5.859 1.496 11.18 1 96.56 37 LYS B N 1
ATOM 1250 C CA . LYS B 1 37 ? -7.199 1.975 10.852 1 96.56 37 LYS B CA 1
ATOM 1251 C C . LYS B 1 37 ? -7.641 1.482 9.477 1 96.56 37 LYS B C 1
ATOM 1253 O O . LYS B 1 37 ? -8.805 1.146 9.273 1 96.56 37 LYS B O 1
ATOM 1258 N N . ILE B 1 38 ? -6.688 1.521 8.562 1 96.75 38 ILE B N 1
ATOM 1259 C CA . ILE B 1 38 ? -6.977 1.034 7.215 1 96.75 38 ILE B CA 1
ATOM 1260 C C . ILE B 1 38 ? -7.379 -0.438 7.277 1 96.75 38 ILE B C 1
ATOM 1262 O O . ILE B 1 38 ? -8.352 -0.847 6.645 1 96.75 38 ILE B O 1
ATOM 1266 N N . LYS B 1 39 ? -6.609 -1.237 8.039 1 96.69 39 LYS B N 1
ATOM 1267 C CA . LYS B 1 39 ? -6.945 -2.646 8.227 1 96.69 39 LYS B CA 1
ATOM 1268 C C . LYS B 1 39 ? -8.359 -2.809 8.766 1 96.69 39 LYS B C 1
ATOM 1270 O O . LYS B 1 39 ? -9.141 -3.615 8.25 1 96.69 39 LYS B O 1
ATOM 1275 N N . THR B 1 40 ? -8.719 -2.064 9.75 1 95.94 40 THR B N 1
ATOM 1276 C CA . THR B 1 40 ? -10.047 -2.125 10.359 1 95.94 40 THR B CA 1
ATOM 1277 C C . THR B 1 40 ? -11.109 -1.653 9.375 1 95.94 40 THR B C 1
ATOM 1279 O O . THR B 1 40 ? -12.156 -2.291 9.227 1 95.94 40 THR B O 1
ATOM 1282 N N . ALA B 1 41 ? -10.844 -0.569 8.68 1 95.44 41 ALA B N 1
ATOM 1283 C CA . ALA B 1 41 ? -11.781 0.004 7.715 1 95.44 41 ALA B CA 1
ATOM 1284 C C . ALA B 1 41 ? -12.109 -0.995 6.609 1 95.44 41 ALA B C 1
ATOM 1286 O O . ALA B 1 41 ? -13.25 -1.076 6.156 1 95.44 41 ALA B O 1
ATOM 1287 N N . SER B 1 42 ? -11.125 -1.684 6.156 1 94.81 42 SER B N 1
ATOM 1288 C CA . SER B 1 42 ? -11.344 -2.684 5.117 1 94.81 42 SER B CA 1
ATOM 1289 C C . SER B 1 42 ? -12.367 -3.723 5.551 1 94.81 42 SER B C 1
ATOM 1291 O O . SER B 1 42 ? -13.211 -4.145 4.754 1 94.81 42 SER B O 1
ATOM 1293 N N . CYS B 1 43 ? -12.336 -4.09 6.805 1 95.25 43 CYS B N 1
ATOM 1294 C CA . CYS B 1 43 ? -13.266 -5.074 7.348 1 95.25 43 CYS B CA 1
ATOM 1295 C C . CYS B 1 43 ? -14.672 -4.492 7.469 1 95.25 43 CYS B C 1
ATOM 1297 O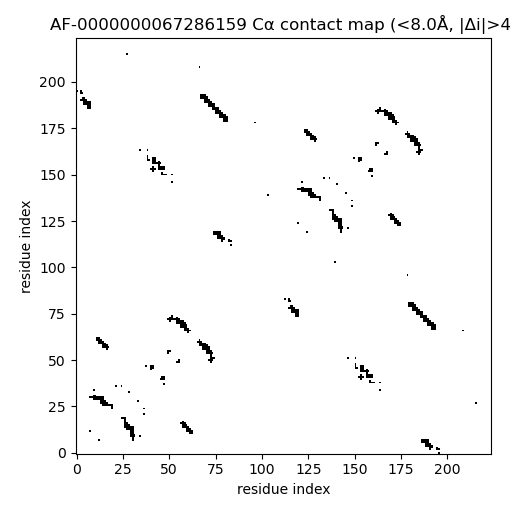 O . CYS B 1 43 ? -15.656 -5.23 7.477 1 95.25 43 CYS B O 1
ATOM 1299 N N . GLU B 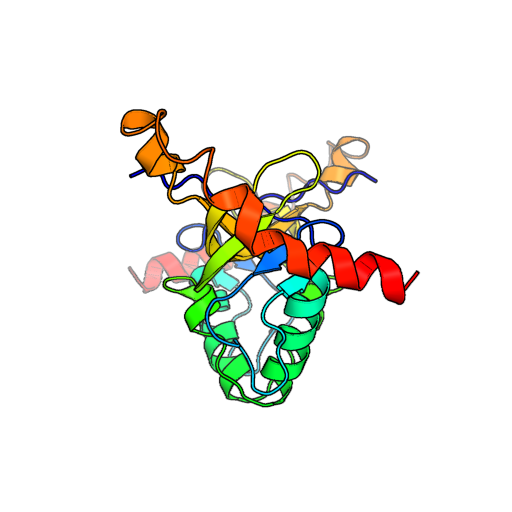1 44 ? -14.711 -3.252 7.566 1 95.62 44 GLU B N 1
ATOM 1300 C CA . GLU B 1 44 ? -15.984 -2.584 7.793 1 95.62 44 GLU B CA 1
ATOM 1301 C C . GLU B 1 44 ? -16.625 -2.16 6.473 1 95.62 44 GLU B C 1
ATOM 1303 O O . GLU B 1 44 ? -17.719 -1.573 6.465 1 95.62 44 GLU B O 1
ATOM 1308 N N . GLY B 1 45 ? -16.031 -2.389 5.465 1 95.94 45 GLY B N 1
ATOM 1309 C CA . GLY B 1 45 ? -16.594 -2.07 4.16 1 95.94 45 GLY B CA 1
ATOM 1310 C C . GLY B 1 45 ? -16.375 -0.626 3.754 1 95.94 45 GLY B C 1
ATOM 1311 O O . GLY B 1 45 ? -17.109 -0.089 2.93 1 95.94 45 GLY B O 1
ATOM 1312 N N . VAL B 1 46 ? -15.461 0.042 4.414 1 94.38 46 VAL B N 1
ATOM 1313 C CA . VAL B 1 46 ? -15.109 1.404 4.031 1 94.38 46 VAL B CA 1
ATOM 1314 C C . VAL B 1 46 ? -14.242 1.381 2.777 1 94.38 46 VAL B C 1
ATOM 1316 O O . VAL B 1 46 ? -13.266 0.622 2.701 1 94.38 46 VAL B O 1
ATOM 1319 N N . SER B 1 47 ? -14.594 2.234 1.849 1 94.94 47 SER B N 1
ATOM 1320 C CA . SER B 1 47 ? -13.828 2.289 0.604 1 94.94 47 SER B CA 1
ATOM 1321 C C . SER B 1 47 ? -12.43 2.84 0.837 1 94.94 47 SER B C 1
ATOM 1323 O O . SER B 1 47 ? -12.266 3.902 1.438 1 94.94 47 SER B O 1
ATOM 1325 N N . LEU B 1 48 ? -11.492 2.158 0.274 1 96 48 LEU B N 1
ATOM 1326 C CA . LEU B 1 48 ? -10.102 2.598 0.365 1 96 48 LEU B CA 1
ATOM 1327 C C . LEU B 1 48 ? -9.609 3.131 -0.978 1 96 48 LEU B C 1
ATOM 1329 O O . LEU B 1 48 ? -8.406 3.266 -1.194 1 96 48 LEU B O 1
ATOM 1333 N N . ARG B 1 49 ? -10.5 3.502 -1.838 1 96.25 49 ARG B N 1
ATOM 1334 C CA . ARG B 1 49 ? -10.188 3.889 -3.209 1 96.25 49 ARG B CA 1
ATOM 1335 C C . ARG B 1 49 ? -9.258 5.102 -3.238 1 96.25 49 ARG B C 1
ATOM 1337 O O . ARG B 1 49 ? -8.336 5.164 -4.055 1 96.25 49 ARG B O 1
ATOM 1344 N N . ALA B 1 50 ? -9.477 6.062 -2.424 1 95.56 50 ALA B N 1
ATOM 1345 C CA . ALA B 1 50 ? -8.719 7.309 -2.426 1 95.56 50 ALA B CA 1
ATOM 1346 C C . ALA B 1 50 ? -7.23 7.043 -2.195 1 95.56 50 ALA B C 1
ATOM 1348 O O . ALA B 1 50 ? -6.379 7.746 -2.738 1 95.56 50 ALA B O 1
ATOM 1349 N N . PHE B 1 51 ? -6.887 6.008 -1.466 1 97.31 51 PHE B N 1
ATOM 1350 C CA . PHE B 1 51 ? -5.504 5.652 -1.164 1 97.31 51 PHE B CA 1
ATOM 1351 C C . PHE B 1 51 ? -4.801 5.117 -2.404 1 97.31 51 PHE B C 1
ATOM 1353 O O . PHE B 1 51 ? -3.568 5.086 -2.463 1 97.31 51 PHE B O 1
ATOM 1360 N N . PHE B 1 52 ? -5.547 4.645 -3.391 1 96.62 52 PHE B N 1
ATOM 1361 C CA . PHE B 1 52 ? -4.977 4 -4.566 1 96.62 52 PHE B CA 1
ATOM 1362 C C . PHE B 1 52 ? -5.066 4.914 -5.785 1 96.62 52 PHE B C 1
ATOM 1364 O O . PHE B 1 52 ? -4.523 4.602 -6.844 1 96.62 52 PHE B O 1
ATOM 1371 N N . GLU B 1 53 ? -5.703 5.984 -5.738 1 94.69 53 GLU B N 1
ATOM 1372 C CA . GLU B 1 53 ? -5.961 6.879 -6.863 1 94.69 53 GLU B CA 1
ATOM 1373 C C . GLU B 1 53 ? -5.195 8.188 -6.711 1 94.69 53 GLU B C 1
ATOM 1375 O O . GLU B 1 53 ? -3.965 8.211 -6.777 1 94.69 53 GLU B O 1
ATOM 1380 N N . GLU B 1 54 ? -5.82 9.188 -6.289 1 92.44 54 GLU B N 1
ATOM 1381 C CA . GLU B 1 54 ? -5.172 10.492 -6.23 1 92.44 54 GLU B CA 1
ATOM 1382 C C . GLU B 1 54 ? -4.309 10.633 -4.98 1 92.44 54 GLU B C 1
ATOM 1384 O O . GLU B 1 54 ? -3.459 11.516 -4.898 1 92.44 54 GLU B O 1
ATOM 1389 N N . GLY B 1 55 ? -4.438 9.773 -4.055 1 96.31 55 GLY B N 1
ATOM 1390 C CA . GLY B 1 55 ? -3.771 9.906 -2.768 1 96.31 55 GLY B CA 1
ATOM 1391 C C . GLY B 1 55 ? -4.465 10.891 -1.842 1 96.31 55 GLY B C 1
ATOM 1392 O O . GLY B 1 55 ? -5.547 11.391 -2.154 1 96.31 55 GLY B O 1
ATOM 1393 N N . LEU B 1 56 ? -3.887 11.047 -0.687 1 97.56 56 LEU B N 1
ATOM 1394 C CA . LEU B 1 56 ? -4.477 11.891 0.345 1 97.56 56 LEU B CA 1
ATOM 1395 C C . LEU B 1 56 ? -3.531 13.031 0.72 1 97.56 56 LEU B C 1
ATOM 1397 O O . LEU B 1 56 ? -2.348 12.805 0.978 1 97.56 56 LEU B O 1
ATOM 1401 N N . ASP B 1 57 ? -4.078 14.219 0.784 1 97.44 57 ASP B N 1
ATOM 1402 C CA . ASP B 1 57 ? -3.295 15.367 1.243 1 97.44 57 ASP B CA 1
ATOM 1403 C C . ASP B 1 57 ? -2.941 15.227 2.723 1 97.44 57 ASP B C 1
ATOM 1405 O O . ASP B 1 57 ? -3.803 14.914 3.545 1 97.44 57 ASP B O 1
ATOM 1409 N N . CYS B 1 58 ? -1.717 15.547 2.971 1 97.81 58 CYS B N 1
ATOM 1410 C CA . CYS B 1 58 ? -1.297 15.453 4.363 1 97.81 58 CYS B CA 1
ATOM 1411 C C . CYS B 1 58 ? 0.014 16.188 4.59 1 97.81 58 CYS B C 1
ATOM 1413 O O . CYS B 1 58 ? 0.583 16.766 3.654 1 97.81 58 CYS B O 1
ATOM 1415 N N . HIS B 1 59 ? 0.378 16.344 5.832 1 97.19 59 HIS B N 1
ATOM 1416 C CA . HIS B 1 59 ? 1.729 16.688 6.258 1 97.19 59 HIS B CA 1
ATOM 1417 C C . HIS B 1 59 ? 2.438 15.492 6.875 1 97.19 59 HIS B C 1
ATOM 1419 O O . HIS B 1 59 ? 1.825 14.719 7.609 1 97.19 59 HIS B O 1
ATOM 1425 N N . VAL B 1 60 ? 3.707 15.43 6.57 1 98.12 60 VAL B N 1
ATOM 1426 C CA . VAL B 1 60 ? 4.477 14.289 7.062 1 98.12 60 VAL B CA 1
ATOM 1427 C C . VAL B 1 60 ? 5.707 14.789 7.816 1 98.12 60 VAL B C 1
ATOM 1429 O O . VAL B 1 60 ? 6.402 15.695 7.352 1 98.12 60 VAL B O 1
ATOM 1432 N N . LEU B 1 61 ? 5.934 14.203 8.953 1 96.94 61 LEU B N 1
ATOM 1433 C CA . LEU B 1 61 ? 7.16 14.414 9.711 1 96.94 61 LEU B CA 1
ATOM 1434 C C . LEU B 1 61 ? 7.977 13.125 9.797 1 96.94 61 LEU B C 1
ATOM 1436 O O . LEU B 1 61 ? 7.531 12.148 10.398 1 96.94 61 LEU B O 1
ATOM 1440 N N . ILE B 1 62 ? 9.109 13.18 9.234 1 96.06 62 ILE B N 1
ATOM 1441 C CA . ILE B 1 62 ? 10.094 12.109 9.352 1 96.06 62 ILE B CA 1
ATOM 1442 C C . ILE B 1 62 ? 11.18 12.516 10.359 1 96.06 62 ILE B C 1
ATOM 1444 O O . ILE B 1 62 ? 11.672 13.641 10.32 1 96.06 62 ILE B O 1
ATOM 1448 N N . PRO B 1 63 ? 11.445 11.562 11.312 1 96.38 63 PRO B N 1
ATOM 1449 C CA . PRO B 1 63 ? 12.461 11.93 12.305 1 96.38 63 PRO B CA 1
ATOM 1450 C C . PRO B 1 63 ? 13.703 12.547 11.672 1 96.38 63 PRO B C 1
ATOM 1452 O O . PRO B 1 63 ? 14.258 11.992 10.719 1 96.38 63 PRO B O 1
ATOM 1455 N N . GLY B 1 64 ? 14.141 13.625 12.211 1 92.69 64 GLY B N 1
ATOM 1456 C CA . GLY B 1 64 ? 15.336 14.305 11.727 1 92.69 64 GLY B CA 1
ATOM 1457 C C . GLY B 1 64 ? 15.055 15.25 10.57 1 92.69 64 GLY B C 1
ATOM 1458 O O . GLY B 1 64 ? 15.961 15.938 10.094 1 92.69 64 GLY B O 1
ATOM 1459 N N . LYS B 1 65 ? 13.891 15.297 10.031 1 93.19 65 LYS B N 1
ATOM 1460 C CA . LYS B 1 65 ? 13.508 16.188 8.938 1 93.19 65 LYS B CA 1
ATOM 1461 C C . LYS B 1 65 ? 12.414 17.156 9.383 1 93.19 65 LYS B C 1
ATOM 1463 O O . LYS B 1 65 ? 11.961 17.109 10.523 1 93.19 65 LYS B O 1
ATOM 1468 N N . LYS B 1 66 ? 12.117 18.094 8.562 1 94.19 66 LYS B N 1
ATOM 1469 C CA . LYS B 1 66 ? 11.031 19.031 8.805 1 94.19 66 LYS B CA 1
ATOM 1470 C C . LYS B 1 66 ? 9.703 18.484 8.289 1 94.19 66 LYS B C 1
ATOM 1472 O O . LYS B 1 66 ? 9.68 17.531 7.52 1 94.19 66 LYS B O 1
ATOM 1477 N N . TRP B 1 67 ? 8.672 19.141 8.797 1 95.19 67 TRP B N 1
ATOM 1478 C CA . TRP B 1 67 ? 7.359 18.828 8.242 1 95.19 67 TRP B CA 1
ATOM 1479 C C . TRP B 1 67 ? 7.309 19.141 6.75 1 95.19 67 TRP B C 1
ATOM 1481 O O . TRP B 1 67 ? 7.805 20.188 6.316 1 95.19 67 TRP B O 1
ATOM 1491 N N . ARG B 1 68 ? 6.754 18.219 6.004 1 95.88 68 ARG B N 1
ATOM 1492 C CA . ARG B 1 68 ? 6.566 18.406 4.57 1 95.88 68 ARG B CA 1
ATOM 1493 C C . ARG B 1 68 ? 5.113 18.172 4.168 1 95.88 68 ARG B C 1
ATOM 1495 O O . ARG B 1 68 ? 4.473 17.25 4.66 1 95.88 68 ARG B O 1
ATOM 1502 N N . GLU B 1 69 ? 4.672 19.047 3.291 1 96.5 69 GLU B N 1
ATOM 1503 C CA . GLU B 1 69 ? 3.33 18.891 2.742 1 96.5 69 GLU B CA 1
ATOM 1504 C C . GLU B 1 69 ? 3.352 18.062 1.456 1 96.5 69 GLU B C 1
ATOM 1506 O O . GLU B 1 69 ? 4.258 18.219 0.635 1 96.5 69 GLU B O 1
ATOM 1511 N N . GLY B 1 70 ? 2.336 17.266 1.297 1 97.06 70 GLY B N 1
ATOM 1512 C CA . GLY B 1 70 ? 2.244 16.438 0.096 1 97.06 70 GLY B CA 1
ATOM 1513 C C . GLY B 1 70 ? 1.091 15.461 0.131 1 97.06 70 GLY B C 1
ATOM 1514 O O . GLY B 1 70 ? 0.032 15.758 0.688 1 97.06 70 GLY B O 1
ATOM 1515 N N . LYS B 1 71 ? 1.305 14.359 -0.577 1 97.56 71 LYS B N 1
ATOM 1516 C CA . LYS B 1 71 ? 0.29 13.32 -0.675 1 97.56 71 LYS B CA 1
ATOM 1517 C C . LYS B 1 71 ? 0.85 11.961 -0.247 1 97.56 71 LYS B C 1
ATOM 1519 O O . LYS B 1 71 ? 2.027 11.672 -0.474 1 97.56 71 LYS B O 1
ATOM 1524 N N . ILE B 1 72 ? 0.039 11.188 0.363 1 98.19 72 ILE B N 1
ATOM 1525 C CA . ILE B 1 72 ? 0.382 9.789 0.62 1 98.19 72 ILE B CA 1
ATOM 1526 C C . ILE B 1 72 ? -0.526 8.875 -0.198 1 98.19 72 ILE B C 1
ATOM 1528 O O . ILE B 1 72 ? -1.656 9.25 -0.527 1 98.19 72 ILE B O 1
ATOM 1532 N N . ARG B 1 73 ? -0.058 7.715 -0.511 1 98.19 73 ARG B N 1
ATOM 1533 C CA . ARG B 1 73 ? -0.846 6.68 -1.174 1 98.19 73 ARG B CA 1
ATOM 1534 C C . ARG B 1 73 ? -0.349 5.289 -0.798 1 98.19 73 ARG B C 1
ATOM 1536 O O . ARG B 1 73 ? 0.729 5.145 -0.218 1 98.19 73 ARG B O 1
ATOM 1543 N N . LEU B 1 74 ? -1.222 4.301 -1.058 1 98.44 74 LEU B N 1
ATOM 1544 C CA . LEU B 1 74 ? -0.822 2.906 -0.907 1 98.44 74 LEU B CA 1
ATOM 1545 C C . LEU B 1 74 ? -0.144 2.395 -2.174 1 98.44 74 LEU B C 1
ATOM 1547 O O . LEU B 1 74 ? -0.552 2.742 -3.285 1 98.44 74 LEU B O 1
ATOM 1551 N N . CYS B 1 75 ? 0.843 1.649 -2.01 1 97.56 75 CYS B N 1
ATOM 1552 C CA . CYS B 1 75 ? 1.555 0.986 -3.096 1 97.56 75 CYS B CA 1
ATOM 1553 C C . CYS B 1 75 ? 1.838 -0.471 -2.754 1 97.56 75 CYS B C 1
ATOM 1555 O O . CYS B 1 75 ? 1.573 -0.912 -1.633 1 97.56 75 CYS B O 1
ATOM 1557 N N . VAL B 1 76 ? 2.248 -1.216 -3.793 1 98.25 76 VAL B N 1
ATOM 1558 C CA . VAL B 1 76 ? 2.588 -2.621 -3.592 1 98.25 76 VAL B CA 1
ATOM 1559 C C . VAL B 1 76 ? 4.094 -2.818 -3.758 1 98.25 76 VAL B C 1
ATOM 1561 O O . VAL B 1 76 ? 4.691 -2.312 -4.711 1 98.25 76 VAL B O 1
ATOM 1564 N N . GLU B 1 77 ? 4.73 -3.496 -2.852 1 97.88 77 GLU B N 1
ATOM 1565 C CA . GLU B 1 77 ? 6.148 -3.83 -2.941 1 97.88 77 GLU B CA 1
ATOM 1566 C C . GLU B 1 77 ? 6.371 -5.336 -2.83 1 97.88 77 GLU B C 1
ATOM 1568 O O . GLU B 1 77 ? 5.512 -6.059 -2.32 1 97.88 77 GLU B O 1
ATOM 1573 N N . PHE B 1 78 ? 7.484 -5.723 -3.377 1 97.56 78 PHE B N 1
ATOM 1574 C CA . PHE B 1 78 ? 7.848 -7.133 -3.502 1 97.56 78 PHE B CA 1
ATOM 1575 C C . PHE B 1 78 ? 9.195 -7.402 -2.85 1 97.56 78 PHE B C 1
ATOM 1577 O O . PHE B 1 78 ? 10.125 -6.598 -2.973 1 97.56 78 PHE B O 1
ATOM 1584 N N . CYS B 1 79 ? 9.227 -8.477 -2.176 1 96.69 79 CYS B N 1
ATOM 1585 C CA . CYS B 1 79 ? 10.484 -8.961 -1.617 1 96.69 79 CYS B CA 1
ATOM 1586 C C . CYS B 1 79 ? 10.789 -10.375 -2.1 1 96.69 79 CYS B C 1
ATOM 1588 O O . CYS B 1 79 ? 10.078 -11.32 -1.747 1 96.69 79 CYS B O 1
ATOM 1590 N N . SER B 1 80 ? 11.836 -10.484 -2.881 1 95.12 80 SER B N 1
ATOM 1591 C CA . SER B 1 80 ? 12.203 -11.773 -3.461 1 95.12 80 SER B CA 1
ATOM 1592 C C . SER B 1 80 ? 12.742 -12.727 -2.398 1 95.12 80 SER B C 1
ATOM 1594 O O . SER B 1 80 ? 13.453 -12.305 -1.483 1 95.12 80 SER B O 1
ATOM 1596 N N . ASP B 1 81 ? 12.484 -14.031 -2.602 1 90.75 81 ASP B N 1
ATOM 1597 C CA . ASP B 1 81 ? 13.07 -15.039 -1.717 1 90.75 81 ASP B CA 1
ATOM 1598 C C . ASP B 1 81 ? 14.578 -15.148 -1.938 1 90.75 81 ASP B C 1
ATOM 1600 O O . ASP B 1 81 ? 15.305 -15.609 -1.056 1 90.75 81 ASP B O 1
ATOM 1604 N N . ASP B 1 82 ? 14.891 -14.984 -3.363 1 74.19 82 ASP B N 1
ATOM 1605 C CA . ASP B 1 82 ? 16.312 -15.078 -3.707 1 74.19 82 ASP B CA 1
ATOM 1606 C C . ASP B 1 82 ? 17.125 -14.023 -2.961 1 74.19 82 ASP B C 1
ATOM 1608 O O . ASP B 1 82 ? 18.328 -14.188 -2.775 1 74.19 82 ASP B O 1
ATOM 1612 N N . SER B 1 83 ? 16.469 -12.844 -2.82 1 55.62 83 SER B N 1
ATOM 1613 C CA . SER B 1 83 ? 17.297 -11.898 -2.08 1 55.62 83 SER B CA 1
ATOM 1614 C C . SER B 1 83 ? 17.984 -12.578 -0.903 1 55.62 83 SER B C 1
ATOM 1616 O O . SER B 1 83 ? 19.109 -12.203 -0.536 1 55.62 83 SER B O 1
ATOM 1618 N N . GLU B 1 84 ? 17.344 -13.555 -0.447 1 49.03 84 GLU B N 1
ATOM 1619 C CA . GLU B 1 84 ? 18.062 -14.352 0.536 1 49.03 84 GLU B CA 1
ATOM 1620 C C . GLU B 1 84 ? 18.969 -15.383 -0.145 1 49.03 84 GLU B C 1
ATOM 1622 O O . GLU B 1 84 ? 20.016 -15.758 0.4 1 49.03 84 GLU B O 1
ATOM 1627 N N . LYS B 1 85 ? 18.469 -15.922 -1.314 1 50.03 85 LYS B N 1
ATOM 1628 C CA . LYS B 1 85 ? 19.219 -17.047 -1.857 1 50.03 85 LYS B CA 1
ATOM 1629 C C . LYS B 1 85 ? 20.422 -16.562 -2.66 1 50.03 85 LYS B C 1
ATOM 1631 O O . LYS B 1 85 ? 21.188 -17.359 -3.188 1 50.03 85 LYS B O 1
ATOM 1636 N N . LEU B 1 86 ? 20.5 -15.312 -3.146 1 46.5 86 LEU B N 1
ATOM 1637 C CA . LEU B 1 86 ? 21.734 -15.07 -3.881 1 46.5 86 LEU B CA 1
ATOM 1638 C C . LEU B 1 86 ? 22.938 -15.562 -3.092 1 46.5 86 LEU B C 1
ATOM 1640 O O . LEU B 1 86 ? 24.047 -15.609 -3.619 1 46.5 86 LEU B O 1
ATOM 1644 N N . ASP B 1 87 ? 22.875 -15.492 -1.817 1 43.31 87 ASP B N 1
ATOM 1645 C CA . ASP B 1 87 ? 24.141 -16.078 -1.366 1 43.31 87 ASP B CA 1
ATOM 1646 C C . ASP B 1 87 ? 24.219 -17.562 -1.735 1 43.31 87 ASP B C 1
ATOM 1648 O O . ASP B 1 87 ? 25.297 -18.062 -2.053 1 43.31 87 ASP B O 1
ATOM 1652 N N . LYS B 1 88 ? 23.141 -18.359 -1.519 1 41.28 88 LYS B N 1
ATOM 1653 C CA . LYS B 1 88 ? 23.438 -19.781 -1.677 1 41.28 88 LYS B CA 1
ATOM 1654 C C . LYS B 1 88 ? 23.391 -20.188 -3.145 1 41.28 88 LYS B C 1
ATOM 1656 O O . LYS B 1 88 ? 24.344 -20.766 -3.666 1 41.28 88 LYS B O 1
ATOM 1661 N N . ASN B 1 89 ? 22.25 -20.953 -3.9 1 40.94 89 ASN B N 1
ATOM 1662 C CA . ASN B 1 89 ? 22.172 -21.875 -5.031 1 40.94 89 ASN B CA 1
ATOM 1663 C C . ASN B 1 89 ? 22.016 -21.125 -6.352 1 40.94 89 ASN B C 1
ATOM 1665 O O . ASN B 1 89 ? 20.984 -20.5 -6.605 1 40.94 89 ASN B O 1
ATOM 1669 N N . GLN B 1 90 ? 22.906 -20.266 -6.984 1 40.97 90 GLN B N 1
ATOM 1670 C CA . GLN B 1 90 ? 23.109 -19.844 -8.367 1 40.97 90 GLN B CA 1
ATOM 1671 C C . GLN B 1 90 ? 22.641 -20.922 -9.344 1 40.97 90 GLN B C 1
ATOM 1673 O O . GLN B 1 90 ? 22.562 -20.688 -10.547 1 40.97 90 GLN B O 1
ATOM 1678 N N . GLN B 1 91 ? 22.969 -22.219 -9.156 1 38.28 91 GLN B N 1
ATOM 1679 C CA . GLN B 1 91 ? 23.062 -23.266 -10.172 1 38.28 91 GLN B CA 1
ATOM 1680 C C . GLN B 1 91 ? 21.688 -23.578 -10.773 1 38.28 91 GLN B C 1
ATOM 1682 O O . GLN B 1 91 ? 21.562 -23.766 -11.984 1 38.28 91 GLN B O 1
ATOM 1687 N N . GLU B 1 92 ? 20.672 -24.234 -10.031 1 39.97 92 GLU B N 1
ATOM 1688 C CA . GLU B 1 92 ? 19.625 -25.125 -10.547 1 39.97 92 GLU B CA 1
ATOM 1689 C C . GLU B 1 92 ? 18.438 -24.328 -11.055 1 39.97 92 GLU B C 1
ATOM 1691 O O . GLU B 1 92 ? 17.5 -24.891 -11.609 1 39.97 92 GLU B O 1
ATOM 1696 N N . SER B 1 93 ? 18.172 -23.094 -10.766 1 41.25 93 SER B N 1
ATOM 1697 C CA . SER B 1 93 ? 16.844 -22.531 -10.906 1 41.25 93 SER B CA 1
ATOM 1698 C C . SER B 1 93 ? 16.562 -22.109 -12.352 1 41.25 93 SER B C 1
ATOM 1700 O O . SER B 1 93 ? 15.547 -21.484 -12.641 1 41.25 93 SER B O 1
ATOM 1702 N N . ASP B 1 94 ? 17.531 -22 -13.203 1 39.84 94 ASP B N 1
ATOM 1703 C CA . ASP B 1 94 ? 17.234 -21.531 -14.555 1 39.84 94 ASP B CA 1
ATOM 1704 C C . ASP B 1 94 ? 16.188 -22.422 -15.227 1 39.84 94 ASP B C 1
ATOM 1706 O O . ASP B 1 94 ? 15.438 -21.953 -16.078 1 39.84 94 ASP B O 1
ATOM 1710 N N . ILE B 1 95 ? 16.281 -23.828 -15.148 1 39.16 95 ILE B N 1
ATOM 1711 C CA . ILE B 1 95 ? 15.648 -24.781 -16.031 1 39.16 95 ILE B CA 1
ATOM 1712 C C . ILE B 1 95 ? 14.133 -24.703 -15.875 1 39.16 95 ILE B C 1
ATOM 1714 O O . ILE B 1 95 ? 13.391 -24.688 -16.859 1 39.16 95 ILE B O 1
ATOM 1718 N N . ASP B 1 96 ? 13.586 -24.859 -14.633 1 40.72 96 ASP B N 1
ATOM 1719 C CA . ASP B 1 96 ? 12.172 -25.172 -14.445 1 40.72 96 ASP B CA 1
ATOM 1720 C C . ASP B 1 96 ? 11.297 -23.938 -14.633 1 40.72 96 ASP B C 1
ATOM 1722 O O . ASP B 1 96 ? 10.07 -24.016 -14.594 1 40.72 96 ASP B O 1
ATOM 1726 N N . ASN B 1 97 ? 11.766 -22.781 -14.469 1 43.06 97 ASN B N 1
ATOM 1727 C CA . ASN B 1 97 ? 10.906 -21.609 -14.555 1 43.06 97 ASN B CA 1
ATOM 1728 C C . ASN B 1 97 ? 10.328 -21.438 -15.953 1 43.06 97 ASN B C 1
ATOM 1730 O O . ASN B 1 97 ? 9.422 -20.625 -16.156 1 43.06 97 ASN B O 1
ATOM 1734 N N . ASN B 1 98 ? 11.016 -21.828 -16.969 1 41.69 98 ASN B N 1
ATOM 1735 C CA . ASN B 1 98 ? 10.578 -21.719 -18.359 1 41.69 98 ASN B CA 1
ATOM 1736 C C . ASN B 1 98 ? 9.25 -22.438 -18.594 1 41.69 98 ASN B C 1
ATOM 1738 O O . ASN B 1 98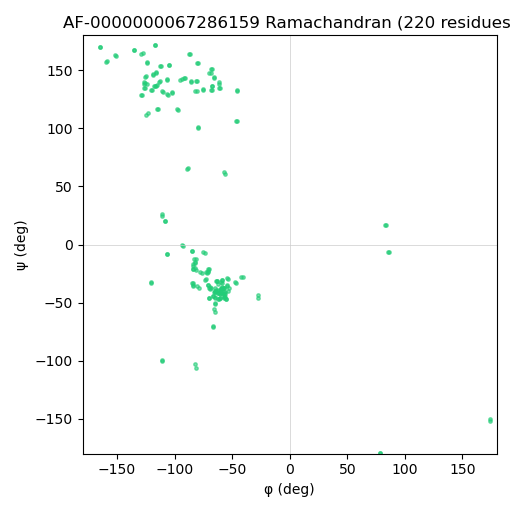 ? 8.5 -22.094 -19.5 1 41.69 98 ASN B O 1
ATOM 1742 N N . ARG B 1 99 ? 9.109 -23.703 -18.016 1 38.56 99 ARG B N 1
ATOM 1743 C CA . ARG B 1 99 ? 7.977 -24.531 -18.453 1 38.56 99 ARG B CA 1
ATOM 1744 C C . ARG B 1 99 ? 6.652 -23.875 -18.047 1 38.56 99 ARG B C 1
ATOM 1746 O O . ARG B 1 99 ? 5.668 -23.969 -18.781 1 38.56 99 ARG B O 1
ATOM 1753 N N . GLN B 1 100 ? 6.484 -23.5 -16.781 1 41.94 100 GLN B N 1
ATOM 1754 C CA . GLN B 1 100 ? 5.156 -23.25 -16.234 1 41.94 100 GLN B CA 1
ATOM 1755 C C . GLN B 1 100 ? 4.57 -21.938 -16.766 1 41.94 100 GLN B C 1
ATOM 1757 O O . GLN B 1 100 ? 3.354 -21.75 -16.75 1 41.94 100 GLN B O 1
ATOM 1762 N N . PHE B 1 101 ? 5.445 -20.953 -17.094 1 45.22 101 PHE B N 1
ATOM 1763 C CA . PHE B 1 101 ? 4.887 -19.672 -17.5 1 45.22 101 PHE B CA 1
ATOM 1764 C C . PHE B 1 101 ? 4.324 -19.75 -18.922 1 45.22 101 PHE B C 1
ATOM 1766 O O . PHE B 1 101 ? 3.803 -18.766 -19.453 1 45.22 101 PHE B O 1
ATOM 1773 N N . LYS B 1 102 ? 4.508 -20.766 -19.547 1 40.69 102 LYS B N 1
ATOM 1774 C CA . LYS B 1 102 ? 4.016 -20.844 -20.922 1 40.69 102 LYS B CA 1
ATOM 1775 C C . LYS B 1 102 ? 2.533 -20.484 -21 1 40.69 102 LYS B C 1
ATOM 1777 O O . LYS B 1 102 ? 2.07 -19.953 -22 1 40.69 102 LYS B O 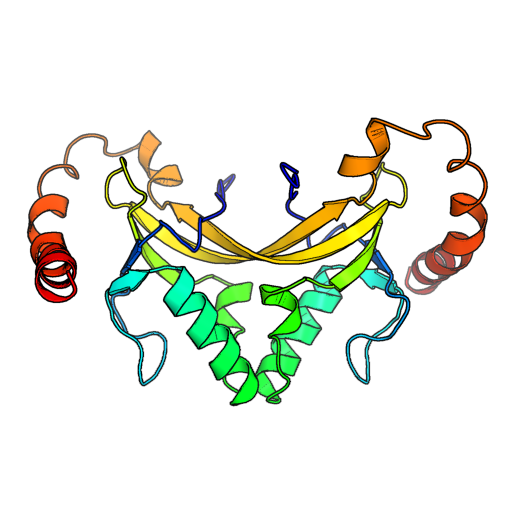1
ATOM 1782 N N . ASP B 1 103 ? 1.739 -20.875 -20.016 1 42.69 103 ASP B N 1
ATOM 1783 C CA . ASP B 1 103 ? 0.316 -20.641 -20.234 1 42.69 103 ASP B CA 1
ATOM 1784 C C . ASP B 1 103 ? -0.012 -19.141 -20.156 1 42.69 103 ASP B C 1
ATOM 1786 O O . ASP B 1 103 ? -1.085 -18.719 -20.594 1 42.69 103 ASP B O 1
ATOM 1790 N N . PHE B 1 104 ? 0.817 -18.406 -19.5 1 43.25 104 PHE B N 1
ATOM 1791 C CA . PHE B 1 104 ? 0.479 -16.984 -19.391 1 43.25 104 PHE B CA 1
ATOM 1792 C C . PHE B 1 104 ? 0.598 -16.297 -20.75 1 43.25 104 PHE B C 1
ATOM 1794 O O . PHE B 1 104 ? -0.138 -15.352 -21.031 1 43.25 104 PHE B O 1
ATOM 1801 N N . THR B 1 105 ? 1.555 -16.594 -21.609 1 43.28 105 THR B N 1
ATOM 1802 C CA . THR B 1 105 ? 1.631 -16.016 -22.953 1 43.28 105 THR B CA 1
ATOM 1803 C C . THR B 1 105 ? 0.326 -16.25 -23.719 1 43.28 105 THR B C 1
ATOM 1805 O O . THR B 1 105 ? 0.053 -15.562 -24.703 1 43.28 105 THR B O 1
ATOM 1808 N N . TYR B 1 106 ? -0.329 -17.266 -23.406 1 38.19 106 TYR B N 1
ATOM 1809 C CA . TYR B 1 106 ? -1.501 -17.422 -24.266 1 38.19 106 TYR B CA 1
ATOM 1810 C C . TYR B 1 106 ? -2.473 -16.266 -24.094 1 38.19 106 TYR B C 1
ATOM 1812 O O . TYR B 1 106 ? -3.162 -15.875 -25.031 1 38.19 106 TYR B O 1
ATOM 1820 N N . TYR B 1 107 ? -2.545 -15.688 -22.891 1 40.12 107 TYR B N 1
ATOM 1821 C CA . TYR B 1 107 ? -3.557 -14.648 -22.781 1 40.12 107 TYR B CA 1
ATOM 1822 C C . TYR B 1 107 ? -3.156 -13.406 -23.562 1 40.12 107 TYR B C 1
ATOM 1824 O O . TYR B 1 107 ? -3.992 -12.547 -23.844 1 40.12 107 TYR B O 1
ATOM 1832 N N . LYS B 1 108 ? -1.872 -13.023 -23.656 1 40.41 108 LYS B N 1
ATOM 1833 C CA . LYS B 1 108 ? -1.605 -11.922 -24.578 1 40.41 108 LYS B CA 1
ATOM 1834 C C . LYS B 1 108 ? -2.021 -12.273 -26 1 40.41 108 LYS B C 1
ATOM 1836 O O . LYS B 1 108 ? -2.434 -11.406 -26.766 1 40.41 108 LYS B O 1
ATOM 1841 N N . GLU B 1 109 ? -1.839 -13.445 -26.406 1 39.53 109 GLU B N 1
ATOM 1842 C CA . GLU B 1 109 ? -2.189 -13.727 -27.797 1 39.53 109 GLU B CA 1
ATOM 1843 C C . GLU B 1 109 ? -3.68 -13.508 -28.047 1 39.53 109 GLU B C 1
ATOM 1845 O O . GLU B 1 109 ? -4.078 -13.055 -29.125 1 39.53 109 GLU B O 1
ATOM 1850 N N . PHE B 1 110 ? -4.566 -13.922 -27.156 1 39.56 110 PHE B N 1
ATOM 1851 C CA . PHE B 1 110 ? -5.957 -13.812 -27.562 1 39.56 110 PHE B CA 1
ATOM 1852 C C . PHE B 1 110 ? -6.5 -12.414 -27.281 1 39.56 110 PHE B C 1
ATOM 1854 O O . PHE B 1 110 ? -7.551 -12.031 -27.812 1 39.56 110 PHE B O 1
ATOM 1861 N N . ASN B 1 111 ? -6.047 -11.688 -26.188 1 40.09 111 ASN B N 1
ATOM 1862 C CA . ASN B 1 111 ? -6.703 -10.391 -26.078 1 40.09 111 ASN B CA 1
ATOM 1863 C C . ASN B 1 111 ? -6.012 -9.336 -26.938 1 40.09 111 ASN B C 1
ATOM 1865 O O . ASN B 1 111 ? -6.348 -8.156 -26.875 1 40.09 111 ASN B O 1
ATOM 1869 N N . ASN B 1 112 ? -4.906 -9.602 -27.578 1 33.62 112 ASN B N 1
ATOM 1870 C CA . ASN B 1 112 ? -4.652 -8.797 -28.766 1 33.62 112 ASN B CA 1
ATOM 1871 C C . ASN B 1 112 ? -5.434 -9.312 -29.969 1 33.62 112 ASN B C 1
ATOM 1873 O O . ASN B 1 112 ? -5.484 -10.523 -30.203 1 33.62 112 ASN B O 1
#

Secondary structure (DSSP, 8-state):
-----EE--TTT-EEE-SS-SSTT--SEEEHHHHHHHHHHHHHTT---GGGTTT-EEEEEE-TTS--EEEEEEEEEEEEESHHHHTSS--SSTTTTHHHHTHHHHHHHHHH-/-----EE--TTT-EEE-SS-SSTT--SEEEHHHHHHHHHHHHHHT---GGGTTT-EEEEEE-TTS--EEEEEEEEEEEEESHHHHTSS--SSTTSTHHHHTHHHHHHHHHH-

Nearest PDB structures (foldseek):
  8wqk-assembly2_B  TM=2.163E-01  e=9.343E+00  Porcine epidemic diarrhea virus
  2ia1-assembly1_A  TM=2.504E-01  e=9.343E+00  Halalkalibacterium halodurans
  8wqk-assembly2_B  TM=2.164E-01  e=9.226E+00  Porcine epidemic diarrhea virus

Sequence (224 aa):
MNDKWEALNPEDDVLYFRQPLFEDSNHTQLLFELINKIKTASCEGVSLRAFFEEGLDCHVLIPGKKWREGKIRLCVEFCSDDSEKLDKNQQESDIDNNRQFKDFTYYKEFNNMNDKWEALNPEDDVLYFRQPLFEDSNHTQLLFELINKIKTASCEGVSLRAFFEEGLDCHVLIPGKKWREGKIRLCVEFCSDDSEKLDKNQQESDIDNNRQFKDFTYYKEFNN

Solvent-accessible surface area (backbone atoms only — not comparable to full-atom values): 12688 Å² total; per-residue (Å²): 131,85,77,64,67,40,80,60,50,44,90,66,24,33,37,35,31,93,58,58,86,45,97,87,45,62,42,66,42,43,39,44,58,51,53,53,48,50,38,52,34,13,44,68,28,41,69,52,49,53,37,66,64,85,30,41,72,33,34,37,36,42,85,95,56,65,78,41,49,29,32,36,30,55,44,48,31,36,32,52,52,46,77,65,32,71,74,68,78,84,75,74,69,72,70,68,63,63,68,72,53,53,66,59,56,50,56,57,57,68,78,92,131,84,78,65,68,41,80,60,49,44,91,66,24,33,37,36,31,95,59,58,87,45,97,87,42,62,42,65,42,44,38,43,58,51,53,51,48,50,39,53,33,13,45,69,28,40,70,52,50,54,36,67,63,86,31,42,73,35,34,38,35,42,84,96,56,65,78,39,50,29,32,35,28,56,44,48,31,37,33,51,53,45,77,64,33,71,74,68,79,83,76,75,69,73,69,70,62,63,66,73,53,54,66,60,59,51,55,58,58,68,77,93

Radius of gyration: 20.22 Å; Cα contacts (8 Å, |Δi|>4): 346; chains: 2; bounding box: 41×57×57 Å

Foldseek 3Di:
DPPDDDDDDQVFKKKAAPDAPDPPGDRIDGNVVVVVVVVVCVVVVHDPVCQAPVFGWIWMDGVPDDIDTDGHHDDDDDDDPCVVVVVPPPDDDPPPVVPPCVVVVVVVVVVD/DPPDDDDDDQVFKKKAAPDAPDPPGDRIDGSVVVVVVVVVCVVVVHDPVCQAPVFGWIWMDGVPDDIDTDGHHDDDDDDDPCVVVVVPPPDDPPPPVVPPCVVVVVVVVVVD

InterPro domains:
  IPR014971 KGK [PF08872] (30-99)

Organism: NCBI:txid741277

pLDDT: mean 79.88, std 24.4, range [33.62, 98.5]